Protein AF-0000000072568927 (afdb_homodimer)

Solvent-accessible surface area (backbone atoms only — not comparable to full-atom values): 17002 Å² total; per-residue (Å²): 131,88,44,54,40,55,52,76,54,92,56,34,33,41,37,36,31,10,27,44,45,42,48,37,94,69,16,36,47,30,32,31,42,87,85,50,92,43,32,30,57,42,44,41,62,18,34,70,88,47,52,52,70,58,29,25,44,51,33,37,25,62,53,31,53,42,88,63,50,79,65,43,68,38,34,40,35,43,39,35,33,69,36,55,81,99,37,54,80,23,46,31,32,33,44,32,42,32,25,36,36,47,62,80,83,58,84,81,66,54,56,79,29,60,55,97,85,37,55,52,42,83,39,76,40,47,56,93,52,43,81,80,49,61,49,41,67,62,65,50,66,72,39,67,84,63,76,62,88,60,47,44,82,44,77,46,81,92,133,86,45,54,41,55,51,73,54,91,56,35,33,40,37,37,31,10,26,44,44,42,48,35,94,68,15,37,49,31,32,32,42,85,86,50,91,42,32,30,57,41,44,43,61,19,33,69,88,48,52,53,69,58,30,24,43,50,33,38,23,63,53,31,53,41,88,65,51,79,65,44,69,39,34,41,36,43,39,35,32,68,35,54,81,97,37,54,80,22,45,31,34,32,45,32,43,33,26,36,38,46,64,80,84,57,82,81,66,53,56,81,29,60,54,97,83,38,54,54,42,80,42,78,40,46,57,93,52,42,81,80,51,60,50,40,67,64,66,50,67,71,40,66,85,62,74,64,90,59,46,44,83,44,76,48,81,90

Sequence (316 aa):
MKYDCGFTKENNWFRYRAAAIIIENDSVLFVRNTRDKYFYSVGGGVHMGETAEDAVKREVFEETGVVYEVDRLAFIHENFFDGDGSLDGMKCHEIALYYIMKPRGTQELNSNSYTQGVREEMHWIPIKDIDKYTAYPSFLKKEIGNLQPGIKHVITHEMKYDCGFTKENNWFRYRAAAIIIENDSVLFVRNTRDKYFYSVGGGVHMGETAEDAVKREVFEETGVVYEVDRLAFIHENFFDGDGSLDGMKCHEIALYYIMKPRGTQELNSNSYTQGVREEMHWIPIKDIDKYTAYPSFLKKEIGNLQPGIKHVITHE

Secondary structure (DSSP, 8-state):
-PPBSEEEETTEEEEEEEEEE-EETTEEEEEEETT-SSEEEEEEEPBTT--HHHHHHHHHHHHHS----EEEEEEEEEEEEE--GGGTT-EEEEEEEEEEEPP-S--------EETTEEEEEEEEEGGGGGGS-EESTHHHHHGGG--SS-EEEEEE-/-PPBSEEEETTEEEEEEEEEE-EETTEEEEEEETT-SSEEEEEEEPBTT--HHHHHHHHHHHHHS----EEEEEEEEEEEEE--GGGTT-EEEEEEEEEEEPP-S--------EETTEEEEEEEEEGGGGGGS-EESTHHHHHGGG--SS-EEEEEE-

Foldseek 3Di:
DWDFPWDDDDQATEFEKEFEFEDAPQWTKWKDWPVDQATETQIGGATVPGDSLRRHQVSCCQAFVDGWAFPAWAEWEWEWEADDDVSHRHTYTYTYIYTYTDYPNDPDTPGPHDDPNIGMDMDIGRLVCPVVGHYPPPCCNVDVVPGDPDYYYYYDYD/DWDFPWDDDDQATEFEKEFEFEDAPQWTKWKDWPVDQATETQIGGATVPGDSLRRHQVSCCQAFVDGWAFDAWAEWEWEWEADDDVSHRHTYTYTYIYTYTDYPNDPDTPGPHDDPNIGMDMDIGRLVCPVVGHYPPPCCNVDVVPGDPDYYYYYDYD

pLDDT: mean 92.88, std 10.11, range [52.41, 98.94]

Nearest PDB structures (foldseek):
  2pqv-assembly1_A  TM=8.874E-01  e=2.467E-14  Streptococcus pneumoniae TIGR4
  3fk9-assembly1_B  TM=7.524E-01  e=5.338E-08  Halalkalibacterium halodurans
  8i1i-assembly2_B  TM=7.117E-01  e=1.418E-07  Homo sapiens
  4hfq-assembly1_B  TM=6.891E-01  e=2.455E-07  Streptococcus pneumoniae TIGR4
  8i1a-assembly1_A  TM=5.700E-01  e=5.674E-08  Homo sapiens

Organism: NCBI:txid632245

Structure (mmCIF, N/CA/C/O backbone):
data_AF-0000000072568927-model_v1
#
loop_
_entity.id
_entity.type
_entity.pdbx_description
1 polymer 'Hydrolase, nudix family'
#
loop_
_atom_site.group_PDB
_atom_site.id
_atom_site.type_symbol
_atom_site.label_atom_id
_atom_site.label_alt_id
_atom_site.label_comp_id
_atom_site.label_asym_id
_atom_site.label_entity_id
_atom_site.label_seq_id
_atom_site.pdbx_PDB_ins_code
_atom_site.Cartn_x
_atom_site.Cartn_y
_atom_site.Cartn_z
_atom_site.occupancy
_atom_site.B_iso_or_equiv
_atom_site.auth_seq_id
_atom_site.auth_comp_id
_atom_site.auth_asym_id
_atom_site.auth_atom_id
_atom_site.pdbx_PDB_model_num
ATOM 1 N N . MET A 1 1 ? 17.625 -1.47 -15.852 1 53.03 1 MET A N 1
ATOM 2 C CA . MET A 1 1 ? 17.188 -2.58 -15.008 1 53.03 1 MET A CA 1
ATOM 3 C C . MET A 1 1 ? 16.047 -2.145 -14.086 1 53.03 1 MET A C 1
ATOM 5 O O . MET A 1 1 ? 16.156 -1.121 -13.414 1 53.03 1 MET A O 1
ATOM 9 N N . LYS A 1 2 ? 14.836 -2.721 -14.164 1 74.25 2 LYS A N 1
ATOM 10 C CA . LYS A 1 2 ? 13.688 -2.242 -13.398 1 74.25 2 LYS A CA 1
ATOM 11 C C . LYS A 1 2 ? 13.789 -2.658 -11.938 1 74.25 2 LYS A C 1
ATOM 13 O O . LYS A 1 2 ? 14.172 -3.791 -11.633 1 74.25 2 LYS A O 1
ATOM 18 N N . TYR A 1 3 ? 13.805 -1.79 -11.086 1 89.5 3 TYR A N 1
ATOM 19 C CA . TYR A 1 3 ? 14.008 -1.972 -9.648 1 89.5 3 TYR A CA 1
ATOM 20 C C . TYR A 1 3 ? 12.68 -2.219 -8.945 1 89.5 3 TYR A C 1
ATOM 22 O O . TYR A 1 3 ? 11.672 -1.581 -9.258 1 89.5 3 TYR A O 1
ATOM 30 N N . ASP A 1 4 ? 12.719 -3.287 -8.203 1 95.38 4 ASP A N 1
ATOM 31 C CA . ASP A 1 4 ? 11.586 -3.508 -7.32 1 95.38 4 ASP A CA 1
ATOM 32 C C . ASP A 1 4 ? 11.469 -2.396 -6.281 1 95.38 4 ASP A C 1
ATOM 34 O O . ASP A 1 4 ? 12.484 -1.844 -5.844 1 95.38 4 ASP A O 1
ATOM 38 N N . CYS A 1 5 ? 10.266 -2.064 -5.957 1 97.94 5 CYS A N 1
ATOM 39 C CA . CYS A 1 5 ? 10.039 -1.201 -4.805 1 97.94 5 CYS A CA 1
ATOM 40 C C . CYS A 1 5 ? 10.242 -1.966 -3.502 1 97.94 5 CYS A C 1
ATOM 42 O O . CYS A 1 5 ? 9.289 -2.506 -2.938 1 97.94 5 CYS A O 1
ATOM 44 N N . GLY A 1 6 ? 11.391 -1.999 -3.057 1 96.69 6 GLY A N 1
ATOM 45 C CA . GLY A 1 6 ? 11.828 -2.713 -1.87 1 96.69 6 GLY A CA 1
ATOM 46 C C . GLY A 1 6 ? 13.281 -2.436 -1.514 1 96.69 6 GLY A C 1
ATOM 47 O O . GLY A 1 6 ? 14.016 -1.842 -2.305 1 96.69 6 GLY A O 1
ATOM 48 N N . PHE A 1 7 ? 13.609 -2.787 -0.314 1 95.69 7 PHE A N 1
ATOM 49 C CA . PHE A 1 7 ? 14.984 -2.562 0.115 1 95.69 7 PHE A CA 1
ATOM 50 C C . PHE A 1 7 ? 15.344 -3.471 1.286 1 95.69 7 PHE A C 1
ATOM 52 O O . PHE A 1 7 ? 14.461 -4.07 1.903 1 95.69 7 PHE A O 1
ATOM 59 N N . THR A 1 8 ? 16.547 -3.58 1.475 1 94.69 8 THR A N 1
ATOM 60 C CA . THR A 1 8 ? 17.125 -4.223 2.654 1 94.69 8 THR A CA 1
ATOM 61 C C . THR A 1 8 ? 18 -3.252 3.426 1 94.69 8 THR A C 1
ATOM 63 O O . THR A 1 8 ? 18.797 -2.525 2.828 1 94.69 8 THR A O 1
ATOM 66 N N . LYS A 1 9 ? 17.781 -3.107 4.664 1 93.06 9 LYS A N 1
ATOM 67 C CA . LYS A 1 9 ? 18.594 -2.275 5.539 1 93.06 9 LYS A CA 1
ATOM 68 C C . LYS A 1 9 ? 18.875 -2.98 6.867 1 93.06 9 LYS A C 1
ATOM 70 O O . LYS A 1 9 ? 17.953 -3.227 7.648 1 93.06 9 LYS A O 1
ATOM 75 N N . GLU A 1 10 ? 20.109 -3.197 7.062 1 93.25 10 GLU A N 1
ATOM 76 C CA . GLU A 1 10 ? 20.484 -3.98 8.242 1 93.25 10 GLU A CA 1
ATOM 77 C C . GLU A 1 10 ? 19.703 -5.297 8.289 1 93.25 10 GLU A C 1
ATOM 79 O O . GLU A 1 10 ? 19.781 -6.098 7.355 1 93.25 10 GLU A O 1
ATOM 84 N N . ASN A 1 11 ? 18.953 -5.5 9.352 1 95.31 11 ASN A N 1
ATOM 85 C CA . ASN A 1 11 ? 18.203 -6.746 9.461 1 95.31 11 ASN A CA 1
ATOM 86 C C . ASN A 1 11 ? 16.734 -6.547 9.117 1 95.31 11 ASN A C 1
ATOM 88 O O . ASN A 1 11 ? 15.883 -7.312 9.562 1 95.31 11 ASN A O 1
ATOM 92 N N . ASN A 1 12 ? 16.5 -5.516 8.336 1 96.5 12 ASN A N 1
ATOM 93 C CA . ASN A 1 12 ? 15.125 -5.234 7.918 1 96.5 12 ASN A CA 1
ATOM 94 C C . ASN A 1 12 ? 14.969 -5.359 6.406 1 96.5 12 ASN A C 1
ATOM 96 O O . ASN A 1 12 ? 15.852 -4.949 5.648 1 96.5 12 ASN A O 1
ATOM 100 N N . TRP A 1 13 ? 13.883 -5.973 6.051 1 97.44 13 TRP A N 1
ATOM 101 C CA . TRP A 1 13 ? 13.547 -6.164 4.645 1 97.44 13 TRP A CA 1
ATOM 102 C C . TRP A 1 13 ? 12.148 -5.637 4.344 1 97.44 13 TRP A C 1
ATOM 104 O O . TRP A 1 13 ? 11.188 -5.984 5.031 1 97.44 13 TRP A O 1
ATOM 114 N N . PHE A 1 14 ? 12.023 -4.77 3.35 1 98.12 14 PHE A N 1
ATOM 115 C CA . PHE A 1 14 ? 10.742 -4.203 2.945 1 98.12 14 PHE A CA 1
ATOM 116 C C . PHE A 1 14 ? 10.461 -4.48 1.473 1 98.12 14 PHE A C 1
ATOM 118 O O . PHE A 1 14 ? 11.375 -4.406 0.641 1 98.12 14 PHE A O 1
ATOM 125 N N . ARG A 1 15 ? 9.133 -4.734 1.159 1 98.31 15 ARG A N 1
ATOM 126 C CA . ARG A 1 15 ? 8.758 -4.895 -0.242 1 98.31 15 ARG A CA 1
ATOM 127 C C . ARG A 1 15 ? 7.332 -4.414 -0.483 1 98.31 15 ARG A C 1
ATOM 129 O O . ARG A 1 15 ? 6.434 -4.688 0.318 1 98.31 15 ARG A O 1
ATOM 136 N N . TYR A 1 16 ? 7.141 -3.617 -1.499 1 98.88 16 TYR A N 1
ATOM 137 C CA . TYR A 1 16 ? 5.836 -3.379 -2.105 1 98.88 16 TYR A CA 1
ATOM 138 C C . TYR A 1 16 ? 5.531 -4.426 -3.17 1 98.88 16 TYR A C 1
ATOM 140 O O . TYR A 1 16 ? 6.266 -4.555 -4.152 1 98.88 16 TYR A O 1
ATOM 148 N N . ARG A 1 17 ? 4.445 -5.195 -2.941 1 98.69 17 ARG A N 1
ATOM 149 C CA . ARG A 1 17 ? 4.168 -6.391 -3.734 1 98.69 17 ARG A CA 1
ATOM 150 C C . ARG A 1 17 ? 2.795 -6.305 -4.391 1 98.69 17 ARG A C 1
ATOM 152 O O . ARG A 1 17 ? 1.856 -5.754 -3.812 1 98.69 17 ARG A O 1
ATOM 159 N N . ALA A 1 18 ? 2.668 -6.746 -5.609 1 98.88 18 ALA A N 1
ATOM 160 C CA . ALA A 1 18 ? 1.397 -7.027 -6.27 1 98.88 18 ALA A CA 1
ATOM 161 C C . ALA A 1 18 ? 1.166 -8.531 -6.406 1 98.88 18 ALA A C 1
ATOM 163 O O . ALA A 1 18 ? 2.064 -9.266 -6.816 1 98.88 18 ALA A O 1
ATOM 164 N N . ALA A 1 19 ? 0.006 -8.961 -6.066 1 98.69 19 ALA A N 1
ATOM 165 C CA . ALA A 1 19 ? -0.273 -10.398 -6.062 1 98.69 19 ALA A CA 1
ATOM 166 C C . ALA A 1 19 ? -1.61 -10.695 -6.73 1 98.69 19 ALA A C 1
ATOM 168 O O . ALA A 1 19 ? -2.504 -9.844 -6.754 1 98.69 19 ALA A O 1
ATOM 169 N N . ALA A 1 20 ? -1.742 -11.859 -7.262 1 98.69 20 ALA A N 1
ATOM 170 C CA . ALA A 1 20 ? -2.936 -12.281 -7.992 1 98.69 20 ALA A CA 1
ATOM 171 C C . ALA A 1 20 ? -3.662 -13.406 -7.254 1 98.69 20 ALA A C 1
ATOM 173 O O . ALA A 1 20 ? -3.027 -14.305 -6.699 1 98.69 20 ALA A O 1
ATOM 174 N N . ILE A 1 21 ? -4.895 -13.297 -7.207 1 98.5 21 ILE A N 1
ATOM 175 C CA . ILE A 1 21 ? -5.785 -14.406 -6.867 1 98.5 21 ILE A CA 1
ATOM 176 C C . ILE A 1 21 ? -6.465 -14.93 -8.125 1 98.5 21 ILE A C 1
ATOM 178 O O . ILE A 1 21 ? -7.348 -14.266 -8.68 1 98.5 21 ILE A O 1
ATOM 182 N N . ILE A 1 22 ? -6.043 -16 -8.617 1 98.38 22 ILE A N 1
ATOM 183 C CA . ILE A 1 22 ? -6.539 -16.609 -9.844 1 98.38 22 ILE A CA 1
ATOM 184 C C . ILE A 1 22 ? -7.383 -17.844 -9.508 1 98.38 22 ILE A C 1
ATOM 186 O O . ILE A 1 22 ? -6.871 -18.828 -8.969 1 98.38 22 ILE A O 1
ATOM 190 N N . ILE A 1 23 ? -8.625 -17.781 -9.828 1 98.12 23 ILE A N 1
ATOM 191 C CA . ILE A 1 23 ? -9.555 -18.859 -9.523 1 98.12 23 ILE A CA 1
ATOM 192 C C . ILE A 1 23 ? -10.133 -19.422 -10.82 1 98.12 23 ILE A C 1
ATOM 194 O O . ILE A 1 23 ? -10.656 -18.672 -11.648 1 98.12 23 ILE A O 1
ATOM 198 N N . GLU A 1 24 ? -9.93 -20.641 -11.047 1 98.06 24 GLU A N 1
ATOM 199 C CA . GLU A 1 24 ? -10.508 -21.406 -12.156 1 98.06 24 GLU A CA 1
ATOM 200 C C . GLU A 1 24 ? -11.141 -22.703 -11.672 1 98.06 24 GLU A C 1
ATOM 202 O O . GLU A 1 24 ? -10.5 -23.484 -10.977 1 98.06 24 GLU A O 1
ATOM 207 N N . ASN A 1 25 ? -12.406 -22.906 -12.078 1 96.5 25 ASN A N 1
ATOM 208 C CA . ASN A 1 25 ? -13.078 -24.156 -11.742 1 96.5 25 ASN A CA 1
ATOM 209 C C . ASN A 1 25 ? -13 -24.469 -10.25 1 96.5 25 ASN A C 1
ATOM 211 O O . ASN A 1 25 ? -12.594 -25.547 -9.852 1 96.5 25 ASN A O 1
ATOM 215 N N . ASP A 1 26 ? -13.219 -23.469 -9.367 1 96.56 26 ASP A N 1
ATOM 216 C CA . ASP A 1 26 ? -13.32 -23.531 -7.914 1 96.56 26 ASP A CA 1
ATOM 217 C C . ASP A 1 26 ? -11.984 -23.906 -7.289 1 96.56 26 ASP A C 1
ATOM 219 O O . ASP A 1 26 ? -11.938 -24.484 -6.199 1 96.56 26 ASP A O 1
ATOM 223 N N . SER A 1 27 ? -10.953 -23.656 -8.016 1 97.88 27 SER A N 1
ATOM 224 C CA . SER A 1 27 ? -9.602 -23.828 -7.504 1 97.88 27 SER A CA 1
ATOM 225 C C . SER A 1 27 ? -8.797 -22.547 -7.609 1 97.88 27 SER A C 1
ATOM 227 O O . SER A 1 27 ? -8.984 -21.766 -8.547 1 97.88 27 SER A O 1
ATOM 229 N N . VAL A 1 28 ? -7.977 -22.375 -6.656 1 98.06 28 VAL A N 1
ATOM 230 C CA . VAL A 1 28 ? -7.129 -21.188 -6.629 1 98.06 28 VAL A CA 1
ATOM 231 C C . VAL A 1 28 ? -5.688 -21.562 -6.941 1 98.06 28 VAL A C 1
ATOM 233 O O . VAL A 1 28 ? -5.199 -22.609 -6.484 1 98.06 28 VAL A O 1
ATOM 236 N N . LEU A 1 29 ? -5 -20.734 -7.719 1 97.31 29 LEU A N 1
ATOM 237 C CA . LEU A 1 29 ? -3.639 -21.016 -8.164 1 97.31 29 LEU A CA 1
ATOM 238 C C . LEU A 1 29 ? -2.621 -20.531 -7.129 1 97.31 29 LEU A C 1
ATOM 240 O O . LEU A 1 29 ? -2.689 -19.391 -6.664 1 97.31 29 LEU A O 1
ATOM 244 N N . PHE A 1 30 ? -1.729 -21.375 -6.719 1 96.19 30 PHE A N 1
ATOM 245 C CA . PHE A 1 30 ? -0.59 -21.062 -5.859 1 96.19 30 PHE A CA 1
ATOM 246 C C . PHE A 1 30 ? 0.711 -21.531 -6.5 1 96.19 30 PHE A C 1
ATOM 248 O O . PHE A 1 30 ? 0.695 -22.297 -7.477 1 96.19 30 PHE A O 1
ATOM 255 N N . VAL A 1 31 ? 1.742 -21 -5.945 1 93.5 31 VAL A N 1
ATOM 256 C CA . VAL A 1 31 ? 3.088 -21.359 -6.379 1 93.5 31 VAL A CA 1
ATOM 257 C C . VAL A 1 31 ? 3.82 -22.078 -5.242 1 93.5 31 VAL A C 1
ATOM 259 O O . VAL A 1 31 ? 3.611 -21.766 -4.066 1 93.5 31 VAL A O 1
ATOM 262 N N . ARG A 1 32 ? 4.562 -23.031 -5.566 1 88.56 32 ARG A N 1
ATOM 263 C CA . ARG A 1 32 ? 5.457 -23.656 -4.605 1 88.56 32 ARG A CA 1
ATOM 264 C C . ARG A 1 32 ? 6.871 -23.781 -5.164 1 88.56 32 ARG A C 1
ATOM 266 O O . ARG A 1 32 ? 7.055 -24.141 -6.328 1 88.56 32 ARG A O 1
ATOM 273 N N . ASN A 1 33 ? 7.734 -23.312 -4.352 1 77.5 33 ASN A N 1
ATOM 274 C CA . ASN A 1 33 ? 9.133 -23.516 -4.73 1 77.5 33 ASN A CA 1
ATOM 275 C C . ASN A 1 33 ? 9.648 -24.875 -4.246 1 77.5 33 ASN A C 1
ATOM 277 O O . ASN A 1 33 ? 9.273 -25.344 -3.168 1 77.5 33 ASN A O 1
ATOM 281 N N . THR A 1 34 ? 10.414 -25.578 -5.082 1 70.12 34 THR A N 1
ATOM 282 C CA . THR A 1 34 ? 10.906 -26.922 -4.797 1 70.12 34 THR A CA 1
ATOM 283 C C . THR A 1 34 ? 11.688 -26.938 -3.482 1 70.12 34 THR A C 1
ATOM 285 O O . THR A 1 34 ? 11.898 -28.016 -2.9 1 70.12 34 THR A O 1
ATOM 288 N N . ARG A 1 35 ? 12.078 -25.812 -3.021 1 72.12 35 ARG A N 1
ATOM 289 C CA . ARG A 1 35 ? 12.844 -25.75 -1.777 1 72.12 35 ARG A CA 1
ATOM 290 C C . ARG A 1 35 ? 11.93 -25.469 -0.589 1 72.12 35 ARG A C 1
ATOM 292 O O . ARG A 1 35 ? 12.227 -25.875 0.537 1 72.12 35 ARG A O 1
ATOM 299 N N . ASP A 1 36 ? 10.789 -24.812 -0.917 1 68.38 36 ASP A N 1
ATOM 300 C CA . ASP A 1 36 ? 9.914 -24.359 0.158 1 68.38 36 ASP A CA 1
ATOM 301 C C . ASP A 1 36 ? 8.844 -25.422 0.467 1 68.38 36 ASP A C 1
ATOM 303 O O . ASP A 1 36 ? 8.461 -26.188 -0.41 1 68.38 36 ASP A O 1
ATOM 307 N N . LYS A 1 37 ? 8.445 -25.438 1.694 1 79.94 37 LYS A N 1
ATOM 308 C CA . LYS A 1 37 ? 7.449 -26.406 2.139 1 79.94 37 LYS A CA 1
ATOM 309 C C . LYS A 1 37 ? 6.055 -25.797 2.168 1 79.94 37 LYS A C 1
ATOM 311 O O . LYS A 1 37 ? 5.133 -26.344 2.762 1 79.94 37 LYS A O 1
ATOM 316 N N . TYR A 1 38 ? 5.941 -24.578 1.633 1 90.19 38 TYR A N 1
ATOM 317 C CA . TYR A 1 38 ? 4.641 -23.922 1.677 1 90.19 38 TYR A CA 1
ATOM 318 C C . TYR A 1 38 ? 4.293 -23.312 0.324 1 90.19 38 TYR A C 1
ATOM 320 O O . TYR A 1 38 ? 5.168 -23.141 -0.527 1 90.19 38 TYR A O 1
ATOM 328 N N . PHE A 1 39 ? 3.045 -23.094 0.175 1 93.25 39 PHE A N 1
ATOM 329 C CA . PHE A 1 39 ? 2.533 -22.438 -1.022 1 93.25 39 PHE A CA 1
ATOM 330 C C . PHE A 1 39 ? 2.449 -20.938 -0.82 1 93.25 39 PHE A C 1
ATOM 332 O O . PHE A 1 39 ? 2.256 -20.469 0.302 1 93.25 39 PHE A O 1
ATOM 339 N N . TYR A 1 40 ? 2.635 -20.266 -1.882 1 93.5 40 TYR A N 1
ATOM 340 C CA . TYR A 1 40 ? 2.467 -18.812 -1.813 1 93.5 40 TYR A CA 1
ATOM 341 C C . TYR A 1 40 ? 1.758 -18.297 -3.057 1 93.5 40 TYR A C 1
ATOM 343 O O . TYR A 1 40 ? 1.643 -19 -4.059 1 93.5 40 TYR A O 1
ATOM 351 N N . SER A 1 41 ? 1.224 -17.125 -2.965 1 95.5 41 SER A N 1
ATOM 352 C CA . SER A 1 41 ? 0.407 -16.562 -4.035 1 95.5 41 SER A CA 1
ATOM 353 C C . SER A 1 41 ? 1.266 -16.141 -5.223 1 95.5 41 SER A C 1
ATOM 355 O O . SER A 1 41 ? 2.438 -15.797 -5.055 1 95.5 41 SER A O 1
ATOM 357 N N . VAL A 1 42 ? 0.701 -16.219 -6.418 1 96.38 42 VAL A N 1
ATOM 358 C CA . VAL A 1 42 ? 1.313 -15.648 -7.609 1 96.38 42 VAL A CA 1
ATOM 359 C C . VAL A 1 42 ? 1.482 -14.141 -7.434 1 96.38 42 VAL A C 1
ATOM 361 O O . VAL A 1 42 ? 0.567 -13.461 -6.965 1 96.38 42 VAL A O 1
ATOM 364 N N . GLY A 1 43 ? 2.549 -13.617 -7.793 1 97.19 43 GLY A N 1
ATOM 365 C CA . GLY A 1 43 ? 2.82 -12.195 -7.645 1 97.19 43 GLY A CA 1
ATOM 366 C C . GLY A 1 43 ? 4.297 -11.883 -7.492 1 97.19 43 GLY A C 1
ATOM 367 O O . GLY A 1 43 ? 5.145 -12.758 -7.66 1 97.19 43 GLY A O 1
ATOM 368 N N . GLY A 1 44 ? 4.598 -10.641 -7.23 1 97.12 44 GLY A N 1
ATOM 369 C CA . GLY A 1 44 ? 5.977 -10.203 -7.098 1 97.12 44 GLY A CA 1
ATOM 370 C C . GLY A 1 44 ? 6.102 -8.719 -6.793 1 97.12 44 GLY A C 1
ATOM 371 O O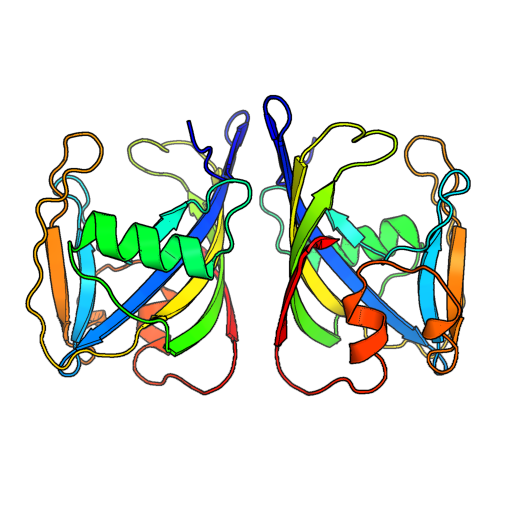 . GLY A 1 44 ? 5.105 -8.055 -6.52 1 97.12 44 GLY A O 1
ATOM 372 N N . GLY A 1 45 ? 7.316 -8.312 -6.773 1 97.94 45 GLY A N 1
ATOM 373 C CA . GLY A 1 45 ? 7.574 -6.914 -6.465 1 97.94 45 GLY A CA 1
ATOM 374 C C . GLY A 1 45 ? 7.066 -5.969 -7.539 1 97.94 45 GLY A C 1
ATOM 375 O O . GLY A 1 45 ? 7.168 -6.262 -8.734 1 97.94 45 GLY A O 1
ATOM 376 N N . VAL A 1 46 ? 6.512 -4.836 -7.086 1 98.75 46 VAL A N 1
ATOM 377 C CA . VAL A 1 46 ? 6.176 -3.748 -8 1 98.75 46 VAL A CA 1
ATOM 378 C C . VAL A 1 46 ? 7.445 -3.002 -8.406 1 98.75 46 VAL A C 1
ATOM 380 O O . VAL A 1 46 ? 8.281 -2.684 -7.559 1 98.75 46 VAL A O 1
ATOM 383 N N . HIS A 1 47 ? 7.605 -2.779 -9.719 1 98.31 47 HIS A N 1
ATOM 384 C CA . HIS A 1 47 ? 8.766 -2.031 -10.188 1 98.31 47 HIS A CA 1
ATOM 385 C C . HIS A 1 47 ? 8.555 -0.529 -10.016 1 98.31 47 HIS A C 1
ATOM 387 O O . HIS A 1 47 ? 7.43 -0.041 -10.094 1 98.31 47 HIS A O 1
ATOM 393 N N . MET A 1 48 ? 9.664 0.133 -9.797 1 97.88 48 MET A N 1
ATOM 394 C CA . MET A 1 48 ? 9.617 1.593 -9.766 1 97.88 48 MET A CA 1
ATOM 395 C C . MET A 1 48 ? 8.938 2.145 -11.016 1 97.88 48 MET A C 1
ATOM 397 O O . MET A 1 48 ? 9.281 1.761 -12.133 1 97.88 48 MET A O 1
ATOM 401 N N . GLY A 1 49 ? 7.887 3.031 -10.742 1 97.19 49 GLY A N 1
ATOM 402 C CA . GLY A 1 49 ? 7.211 3.674 -11.859 1 97.19 49 GLY A CA 1
ATOM 403 C C . GLY A 1 49 ? 6.094 2.83 -12.445 1 97.19 49 GLY A C 1
ATOM 404 O O . GLY A 1 49 ? 5.391 3.27 -13.359 1 97.19 49 GLY A O 1
ATOM 405 N N . GLU A 1 50 ? 5.898 1.673 -11.891 1 97.62 50 GLU A N 1
ATOM 406 C CA . GLU A 1 50 ? 4.879 0.729 -12.336 1 97.62 50 GLU A CA 1
ATOM 407 C C . GLU A 1 50 ? 3.668 0.749 -11.406 1 97.62 50 GLU A C 1
ATOM 409 O O . GLU A 1 50 ? 3.818 0.788 -10.188 1 97.62 50 GLU A O 1
ATOM 414 N N . THR A 1 51 ? 2.465 0.764 -12.016 1 98.75 51 THR A N 1
ATOM 415 C CA . THR A 1 51 ? 1.303 0.587 -11.156 1 98.75 51 THR A CA 1
ATOM 416 C C . THR A 1 51 ? 1.238 -0.84 -10.617 1 98.75 51 THR A C 1
ATOM 418 O O . THR A 1 51 ? 1.777 -1.764 -11.234 1 98.75 51 THR A O 1
ATOM 421 N N . ALA A 1 52 ? 0.582 -1.052 -9.531 1 98.88 52 ALA A N 1
ATOM 422 C CA . ALA A 1 52 ? 0.405 -2.391 -8.977 1 98.88 52 ALA A CA 1
ATOM 423 C C . ALA A 1 52 ? -0.37 -3.285 -9.945 1 98.88 52 ALA A C 1
ATOM 425 O O . ALA A 1 52 ? -0.094 -4.484 -10.047 1 98.88 52 ALA A O 1
ATOM 426 N N . GLU A 1 53 ? -1.364 -2.711 -10.586 1 98.88 53 GLU A N 1
ATOM 427 C CA . GLU A 1 53 ? -2.145 -3.48 -11.555 1 98.88 53 GLU A CA 1
ATOM 428 C C . GLU A 1 53 ? -1.269 -3.975 -12.703 1 98.88 53 GLU A C 1
ATOM 430 O O . GLU A 1 53 ? -1.356 -5.137 -13.102 1 98.88 53 GLU A O 1
ATOM 435 N N . ASP A 1 54 ? -0.403 -3.078 -13.219 1 98.69 54 ASP A N 1
ATOM 436 C CA . ASP A 1 54 ? 0.522 -3.498 -14.266 1 98.69 54 ASP A CA 1
ATOM 437 C C . ASP A 1 54 ? 1.494 -4.555 -13.742 1 98.69 54 ASP A C 1
ATOM 439 O O . ASP A 1 54 ? 1.818 -5.508 -14.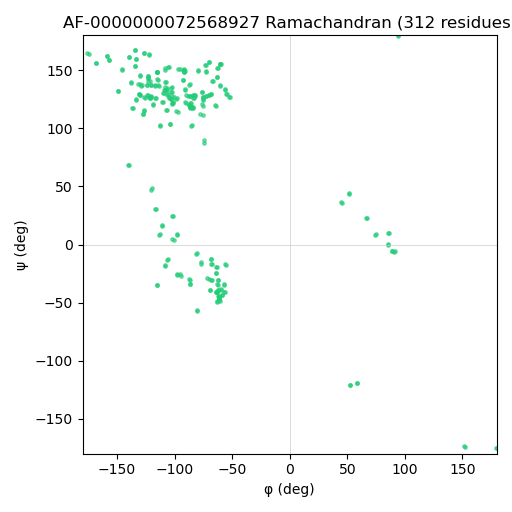453 1 98.69 54 ASP A O 1
ATOM 443 N N . ALA A 1 55 ? 1.96 -4.367 -12.57 1 98.75 55 ALA A N 1
ATOM 444 C CA . ALA A 1 55 ? 2.896 -5.309 -11.961 1 98.75 55 ALA A CA 1
ATOM 445 C C . ALA A 1 55 ? 2.285 -6.703 -11.867 1 98.75 55 ALA A C 1
ATOM 447 O O . ALA A 1 55 ? 2.936 -7.695 -12.203 1 98.75 55 ALA A O 1
ATOM 448 N N . VAL A 1 56 ? 1.014 -6.777 -11.445 1 98.81 56 VAL A N 1
ATOM 449 C CA . VAL A 1 56 ? 0.415 -8.094 -11.242 1 98.81 56 VAL A CA 1
ATOM 450 C C . VAL A 1 56 ? 0.225 -8.781 -12.586 1 98.81 56 VAL A C 1
ATOM 452 O O . VAL A 1 56 ? 0.423 -10 -12.703 1 98.81 56 VAL A O 1
ATOM 455 N N . LYS A 1 57 ? -0.164 -8.023 -13.555 1 98.69 57 LYS A N 1
ATOM 456 C CA . LYS A 1 57 ? -0.294 -8.609 -14.891 1 98.69 57 LYS A CA 1
ATOM 457 C C . LYS A 1 57 ? 1.046 -9.133 -15.391 1 98.69 57 LYS A C 1
ATOM 459 O O . LYS A 1 57 ? 1.12 -10.242 -15.938 1 98.69 57 LYS A O 1
ATOM 464 N N . ARG A 1 58 ? 2.105 -8.336 -15.219 1 97.94 58 ARG A N 1
ATOM 465 C CA . ARG A 1 58 ? 3.443 -8.758 -15.633 1 97.94 58 ARG A CA 1
ATOM 466 C C . ARG A 1 58 ? 3.879 -10.008 -14.883 1 97.94 58 ARG A C 1
ATOM 468 O O . ARG A 1 58 ? 4.32 -10.984 -15.492 1 97.94 58 ARG A O 1
ATOM 475 N N . GLU A 1 59 ? 3.711 -10 -13.562 1 97.06 59 GLU A N 1
ATOM 476 C CA . GLU A 1 59 ? 4.137 -11.109 -12.719 1 97.06 59 GLU A CA 1
ATOM 477 C C . GLU A 1 59 ? 3.371 -12.383 -13.055 1 97.06 59 GLU A C 1
ATOM 479 O O . GLU A 1 59 ? 3.945 -13.477 -13.078 1 97.06 59 GLU A O 1
ATOM 484 N N . VAL A 1 60 ? 2.074 -12.266 -13.297 1 97.5 60 VAL A N 1
ATOM 485 C CA . VAL A 1 60 ? 1.261 -13.422 -13.664 1 97.5 60 VAL A CA 1
ATOM 486 C C . VAL A 1 60 ? 1.774 -14.023 -14.969 1 97.5 60 VAL A C 1
ATOM 488 O O . VAL A 1 60 ? 1.971 -15.234 -15.07 1 97.5 60 VAL A O 1
ATOM 491 N N . PHE A 1 61 ? 2.014 -13.141 -15.898 1 97.12 61 PHE A N 1
ATOM 492 C CA . PHE A 1 61 ? 2.512 -13.625 -17.188 1 97.12 61 PHE A CA 1
ATOM 493 C C . PHE A 1 61 ? 3.875 -14.289 -17.016 1 97.12 61 PHE A C 1
ATOM 495 O O . PHE A 1 61 ? 4.113 -15.367 -17.562 1 97.12 61 PHE A O 1
ATOM 502 N N . GLU A 1 62 ? 4.762 -13.672 -16.359 1 94.88 62 GLU A N 1
ATOM 503 C CA . GLU A 1 62 ? 6.105 -14.195 -16.156 1 94.88 62 GLU A CA 1
ATOM 504 C C . GLU A 1 62 ? 6.062 -15.57 -15.5 1 94.88 62 GLU A C 1
ATOM 506 O O . GLU A 1 62 ? 6.805 -16.484 -15.883 1 94.88 62 GLU A O 1
ATOM 511 N N . GLU A 1 63 ? 5.176 -15.742 -14.523 1 93.94 63 GLU A N 1
ATOM 512 C CA . GLU A 1 63 ? 5.172 -16.969 -13.719 1 93.94 63 GLU A CA 1
ATOM 513 C C . GLU A 1 63 ? 4.332 -18.047 -14.383 1 93.94 63 GLU A C 1
ATOM 515 O O . GLU A 1 63 ? 4.652 -19.234 -14.281 1 93.94 63 GLU A O 1
ATOM 520 N N . THR A 1 64 ? 3.219 -17.688 -15.086 1 95.06 64 THR A N 1
ATOM 521 C CA . THR A 1 64 ? 2.268 -18.688 -15.562 1 95.06 64 THR A CA 1
ATOM 522 C C . THR A 1 64 ? 2.355 -18.844 -17.078 1 95.06 64 THR A C 1
ATOM 524 O O . THR A 1 64 ? 1.843 -19.828 -17.625 1 95.06 64 THR A O 1
ATOM 527 N N . GLY A 1 65 ? 2.939 -17.875 -17.719 1 95.44 65 GLY A N 1
ATOM 528 C CA . GLY A 1 65 ? 2.979 -17.844 -19.172 1 95.44 65 GLY A CA 1
ATOM 529 C C . GLY A 1 65 ? 1.648 -17.469 -19.812 1 95.44 65 GLY A C 1
ATOM 530 O O . GLY A 1 65 ? 1.463 -17.609 -21.016 1 95.44 65 GLY A O 1
ATOM 531 N N . VAL A 1 66 ? 0.711 -17.062 -19 1 96.31 66 VAL A N 1
ATOM 532 C CA . VAL A 1 66 ? -0.638 -16.766 -19.469 1 96.31 66 VAL A CA 1
ATOM 533 C C . VAL A 1 66 ? -0.981 -15.305 -19.156 1 96.31 66 VAL A C 1
ATOM 535 O O . VAL A 1 66 ? -0.685 -14.812 -18.062 1 96.31 66 VAL A O 1
ATOM 538 N N . VAL A 1 67 ? -1.602 -14.688 -20.141 1 96.94 67 VAL A N 1
ATOM 539 C CA . VAL A 1 67 ? -2.074 -13.328 -19.938 1 96.94 67 VAL A CA 1
ATOM 540 C C . VAL A 1 67 ? -3.455 -13.344 -19.281 1 96.94 67 VAL A C 1
ATOM 542 O O . VAL A 1 67 ? -4.406 -13.898 -19.844 1 96.94 67 VAL A O 1
ATOM 545 N N . TYR A 1 68 ? -3.605 -12.836 -18.156 1 98.06 68 TYR A N 1
ATOM 546 C CA . TYR A 1 68 ? -4.871 -12.68 -17.453 1 98.06 68 TYR A CA 1
ATOM 547 C C . TYR A 1 68 ? -5.297 -11.219 -17.406 1 98.06 68 TYR A C 1
ATOM 549 O O . TYR A 1 68 ? -4.453 -10.32 -17.422 1 98.06 68 TYR A O 1
ATOM 557 N N . GLU A 1 69 ? -6.539 -11.016 -17.344 1 98.56 69 GLU A N 1
ATOM 558 C CA . GLU A 1 69 ? -7.086 -9.688 -17.078 1 98.56 69 GLU A CA 1
ATOM 559 C C . GLU A 1 69 ? -7.426 -9.523 -15.602 1 98.56 69 GLU A C 1
ATOM 561 O O . GLU A 1 69 ? -7.777 -10.492 -14.93 1 98.56 69 GLU A O 1
ATOM 566 N N . VAL A 1 70 ? -7.348 -8.289 -15.133 1 98.81 70 VAL A N 1
ATOM 567 C CA . VAL A 1 70 ? -7.691 -7.992 -13.75 1 98.81 70 VAL A CA 1
ATOM 568 C C . VAL A 1 70 ? -9.203 -7.801 -13.617 1 98.81 70 VAL A C 1
ATOM 570 O O . VAL A 1 70 ? -9.812 -7.109 -14.43 1 98.81 70 VAL A O 1
ATOM 573 N N . ASP A 1 71 ? -9.812 -8.492 -12.68 1 98.69 71 ASP A N 1
ATOM 574 C CA . ASP A 1 71 ? -11.203 -8.219 -12.336 1 98.69 71 ASP A CA 1
ATOM 575 C C . ASP A 1 71 ? -11.312 -7.016 -11.398 1 98.69 71 ASP A C 1
ATOM 577 O O . ASP A 1 71 ? -11.969 -6.023 -11.727 1 98.69 71 ASP A O 1
ATOM 581 N N . ARG A 1 72 ? -10.617 -7.109 -10.266 1 98.56 72 ARG A N 1
ATOM 582 C CA . ARG A 1 72 ? -10.68 -6.02 -9.297 1 98.56 72 ARG A CA 1
ATOM 583 C C . ARG A 1 72 ? -9.609 -6.18 -8.219 1 98.56 72 ARG A C 1
ATOM 585 O O . ARG A 1 72 ? -9.109 -7.281 -7.996 1 98.56 72 ARG A O 1
ATOM 592 N N . LEU A 1 73 ? -9.234 -5.066 -7.582 1 98.81 73 LEU A N 1
ATOM 593 C CA . LEU A 1 73 ? -8.469 -5.098 -6.34 1 98.81 73 LEU A CA 1
ATOM 594 C C . LEU A 1 73 ? -9.344 -5.555 -5.176 1 98.81 73 LEU A C 1
ATOM 596 O O . LEU A 1 73 ? -10.422 -5.004 -4.953 1 98.81 73 LEU A O 1
ATOM 600 N N . ALA A 1 74 ? -8.883 -6.566 -4.426 1 98.62 74 ALA A N 1
ATOM 601 C CA . ALA A 1 74 ? -9.75 -7.145 -3.402 1 98.62 74 ALA A CA 1
ATOM 602 C C . ALA A 1 74 ? -9.18 -6.906 -2.004 1 98.62 74 ALA A C 1
ATOM 604 O O . ALA A 1 74 ? -9.938 -6.777 -1.036 1 98.62 74 ALA A O 1
ATOM 605 N N . PHE A 1 75 ? -7.898 -6.93 -1.896 1 98.62 75 PHE A N 1
ATOM 606 C CA . PHE A 1 75 ? -7.305 -6.824 -0.568 1 98.62 75 PHE A CA 1
ATOM 607 C C . PHE A 1 75 ? -6.09 -5.902 -0.589 1 98.62 75 PHE A C 1
ATOM 609 O O . PHE A 1 75 ? -5.316 -5.902 -1.549 1 98.62 75 PHE A O 1
ATOM 616 N N . ILE A 1 76 ? -5.934 -5.117 0.384 1 98.88 76 ILE A N 1
ATOM 617 C CA . ILE A 1 76 ? -4.664 -4.531 0.809 1 98.88 76 ILE A CA 1
ATOM 618 C C . ILE A 1 76 ? -4.137 -5.281 2.029 1 98.88 76 ILE A C 1
ATOM 620 O O . ILE A 1 76 ? -4.852 -5.453 3.02 1 98.88 76 ILE A O 1
ATOM 624 N N . HIS A 1 77 ? -2.91 -5.715 1.949 1 98.75 77 HIS A N 1
ATOM 625 C CA . HIS A 1 77 ? -2.377 -6.594 2.984 1 98.75 77 HIS A CA 1
ATOM 626 C C . HIS A 1 77 ? -1.061 -6.062 3.537 1 98.75 77 HIS A C 1
ATOM 628 O O . HIS A 1 77 ? -0.088 -5.906 2.795 1 98.75 77 HIS A O 1
ATOM 634 N N . GLU A 1 78 ? -1.08 -5.652 4.797 1 98.81 78 GLU A N 1
ATOM 635 C CA . GLU A 1 78 ? 0.173 -5.453 5.52 1 98.81 78 GLU A CA 1
ATOM 636 C C . GLU A 1 78 ? 0.64 -6.742 6.18 1 98.81 78 GLU A C 1
ATOM 638 O O . GLU A 1 78 ? -0.041 -7.277 7.059 1 98.81 78 GLU A O 1
ATOM 643 N N . ASN A 1 79 ? 1.813 -7.16 5.781 1 98.44 79 ASN A N 1
ATOM 644 C CA . ASN A 1 79 ? 2.328 -8.43 6.281 1 98.44 79 ASN A CA 1
ATOM 645 C C . ASN A 1 79 ? 3.662 -8.25 7 1 98.44 79 ASN A C 1
ATOM 647 O O . ASN A 1 79 ? 4.574 -7.613 6.477 1 98.44 79 ASN A O 1
ATOM 651 N N . PHE A 1 80 ? 3.695 -8.734 8.227 1 98.31 80 PHE A N 1
ATOM 652 C CA . PHE A 1 80 ? 4.91 -8.75 9.031 1 98.31 80 PHE A CA 1
ATOM 653 C C . PHE A 1 80 ? 5.336 -10.18 9.344 1 98.31 80 PHE A C 1
ATOM 655 O O . PHE A 1 80 ? 4.535 -10.977 9.836 1 98.31 80 PHE A O 1
ATOM 662 N N . PHE A 1 81 ? 6.547 -10.547 9.039 1 97.12 81 PHE A N 1
ATOM 663 C CA . PHE A 1 81 ? 6.973 -11.922 9.258 1 97.12 81 PHE A CA 1
ATOM 664 C C . PHE A 1 81 ? 8.492 -12.008 9.391 1 97.12 81 PHE A C 1
ATOM 666 O O . PHE A 1 81 ? 9.203 -11.094 8.977 1 97.12 81 PHE A O 1
ATOM 673 N N . ASP A 1 82 ? 8.945 -13.07 10.008 1 96 82 ASP A N 1
ATOM 674 C CA . ASP A 1 82 ? 10.375 -13.359 10.039 1 96 82 ASP A CA 1
ATOM 675 C C . ASP A 1 82 ? 10.82 -14.062 8.75 1 96 82 ASP A C 1
ATOM 677 O O . ASP A 1 82 ? 10.203 -15.039 8.328 1 96 82 ASP A O 1
ATOM 681 N N . GLY A 1 83 ? 11.828 -13.477 8.188 1 93.62 83 GLY A N 1
ATOM 682 C CA . GLY A 1 83 ? 12.305 -14.023 6.926 1 93.62 83 GLY A CA 1
ATOM 683 C C . GLY A 1 83 ? 12.766 -15.469 7.039 1 93.62 83 GLY A C 1
ATOM 684 O O . GLY A 1 83 ? 13.148 -15.922 8.117 1 93.62 83 GLY A O 1
ATOM 685 N N . ASP A 1 84 ? 12.719 -16.172 5.898 1 88.25 84 ASP A N 1
ATOM 686 C CA . ASP A 1 84 ? 13.25 -17.516 5.754 1 88.25 84 ASP A CA 1
ATOM 687 C C . ASP A 1 84 ? 14.062 -17.656 4.469 1 88.25 84 ASP A C 1
ATOM 689 O O . ASP A 1 84 ? 14.156 -16.719 3.682 1 88.25 84 ASP A O 1
ATOM 693 N N . GLY A 1 85 ? 14.789 -18.781 4.406 1 84.19 85 GLY A N 1
ATOM 694 C CA . GLY A 1 85 ? 15.578 -18.984 3.201 1 84.19 85 GLY A CA 1
ATOM 695 C C . GLY A 1 85 ? 16.578 -17.859 2.947 1 84.19 85 GLY A C 1
ATOM 696 O O . GLY A 1 85 ? 17.375 -17.531 3.822 1 84.19 85 GLY A O 1
ATOM 697 N N . SER A 1 86 ? 16.344 -17.203 1.729 1 84.06 86 SER A N 1
ATOM 698 C CA . SER A 1 86 ? 17.25 -16.141 1.345 1 84.06 86 SER A CA 1
ATOM 699 C C . SER A 1 86 ? 17.094 -14.922 2.26 1 84.06 86 SER A C 1
ATOM 701 O O . SER A 1 86 ? 17.953 -14.047 2.293 1 84.06 86 SER A O 1
ATOM 703 N N . LEU A 1 87 ? 16.016 -14.891 3.07 1 90.69 87 LEU A N 1
ATOM 704 C CA . LEU A 1 87 ? 15.758 -13.758 3.955 1 90.69 87 LEU A CA 1
ATOM 705 C C . LEU A 1 87 ? 15.945 -14.156 5.414 1 90.69 87 LEU A C 1
ATOM 707 O O . LEU A 1 87 ? 15.453 -13.477 6.316 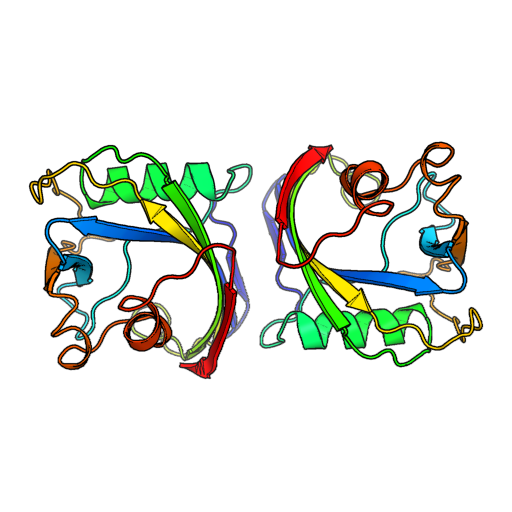1 90.69 87 LEU A O 1
ATOM 711 N N . ASP A 1 88 ? 16.609 -15.25 5.598 1 91.88 88 ASP A N 1
ATOM 712 C CA . ASP A 1 88 ? 16.797 -15.727 6.961 1 91.88 88 ASP A CA 1
ATOM 713 C C . ASP A 1 88 ? 17.438 -14.656 7.84 1 91.88 88 ASP A C 1
ATOM 715 O O . ASP A 1 88 ? 18.422 -14.023 7.438 1 91.88 88 ASP A O 1
ATOM 719 N N . GLY A 1 89 ? 16.781 -14.461 8.977 1 94.69 89 GLY A N 1
ATOM 720 C CA . GLY A 1 89 ? 17.312 -13.5 9.93 1 94.69 89 GLY A CA 1
ATOM 721 C C . GLY A 1 89 ? 16.766 -12.094 9.727 1 94.69 89 GLY A C 1
ATOM 722 O O . GLY A 1 89 ? 17.031 -11.203 10.531 1 94.69 89 GLY A O 1
ATOM 723 N N . MET A 1 90 ? 16.047 -11.922 8.727 1 96.5 90 MET A N 1
ATOM 724 C CA . MET A 1 90 ? 15.523 -10.594 8.43 1 96.5 90 MET A CA 1
ATOM 725 C C . MET A 1 90 ? 14.141 -10.398 9.047 1 96.5 90 MET A C 1
ATOM 727 O O . MET A 1 90 ? 13.367 -11.344 9.164 1 96.5 90 MET A O 1
ATOM 731 N N . LYS A 1 91 ? 13.844 -9.242 9.555 1 97.25 91 LYS A N 1
ATOM 732 C CA . LYS A 1 91 ? 12.484 -8.797 9.852 1 97.25 91 LYS A CA 1
ATOM 733 C C . LYS A 1 91 ? 11.812 -8.211 8.609 1 97.25 91 LYS A C 1
ATOM 735 O O . LYS A 1 91 ? 12.227 -7.168 8.102 1 97.25 91 LYS A O 1
ATOM 740 N N . CYS A 1 92 ? 10.766 -8.859 8.219 1 98.06 92 CYS A N 1
ATOM 741 C CA . CYS A 1 92 ? 10.195 -8.539 6.914 1 98.06 92 CYS A CA 1
ATOM 742 C C . CYS A 1 92 ? 8.891 -7.762 7.066 1 98.06 92 CYS A C 1
ATOM 744 O O . CYS A 1 92 ? 8.055 -8.102 7.91 1 98.06 92 CYS A O 1
ATOM 746 N N . HIS A 1 93 ? 8.727 -6.73 6.32 1 98.5 93 HIS A N 1
ATOM 747 C CA . HIS A 1 93 ? 7.551 -5.871 6.199 1 98.5 93 HIS A CA 1
ATOM 748 C C . HIS A 1 93 ? 7.117 -5.734 4.742 1 98.5 93 HIS A C 1
ATOM 750 O O . HIS A 1 93 ? 7.871 -5.227 3.91 1 98.5 93 HIS A O 1
ATOM 756 N N . GLU A 1 94 ? 5.934 -6.242 4.469 1 98.5 94 GLU A N 1
ATOM 757 C CA . GLU A 1 94 ? 5.426 -6.215 3.102 1 98.5 94 GLU A CA 1
ATOM 758 C C . GLU A 1 94 ? 4.074 -5.508 3.029 1 98.5 94 GLU A C 1
ATOM 760 O O . GLU A 1 94 ? 3.209 -5.723 3.881 1 98.5 94 GLU A O 1
ATOM 765 N N . ILE A 1 95 ? 3.92 -4.566 2.154 1 98.88 95 ILE A N 1
ATOM 766 C CA . ILE A 1 95 ? 2.615 -4.066 1.739 1 98.88 95 ILE A CA 1
ATOM 767 C C . ILE A 1 95 ? 2.248 -4.648 0.376 1 98.88 95 ILE A C 1
ATOM 769 O O . ILE A 1 95 ? 2.998 -4.5 -0.592 1 98.88 95 ILE A O 1
ATOM 773 N N . ALA A 1 96 ? 1.137 -5.332 0.331 1 98.88 96 ALA A N 1
ATOM 774 C CA . ALA A 1 96 ? 0.781 -6.051 -0.89 1 98.88 96 ALA A CA 1
ATOM 775 C C . ALA A 1 96 ? -0.643 -5.723 -1.327 1 98.88 96 ALA A C 1
ATOM 777 O O . ALA A 1 96 ? -1.546 -5.617 -0.494 1 98.88 96 ALA A O 1
ATOM 778 N N . LEU A 1 97 ? -0.851 -5.5 -2.576 1 98.94 97 LEU A N 1
ATOM 779 C CA . LEU A 1 97 ? -2.174 -5.387 -3.18 1 98.94 97 LEU A CA 1
ATOM 780 C C . LEU A 1 97 ? -2.559 -6.68 -3.893 1 98.94 97 LEU A C 1
ATOM 782 O O . LEU A 1 97 ? -1.834 -7.148 -4.773 1 98.94 97 LEU A O 1
ATOM 786 N N . TYR A 1 98 ? -3.66 -7.277 -3.512 1 98.88 98 TYR A N 1
ATOM 787 C CA . TYR A 1 98 ? -4.137 -8.523 -4.094 1 98.88 98 TYR A CA 1
ATOM 788 C C . TYR A 1 98 ? -5.289 -8.273 -5.059 1 98.88 98 TYR A C 1
ATOM 790 O O . TYR A 1 98 ? -6.32 -7.723 -4.676 1 98.88 98 TYR A O 1
ATOM 798 N N . TYR A 1 99 ? -5.121 -8.742 -6.246 1 98.88 99 TYR A N 1
ATOM 799 C CA . TYR A 1 99 ? -6.113 -8.578 -7.305 1 98.88 99 TYR A CA 1
ATOM 800 C C . TYR A 1 99 ? -6.785 -9.914 -7.629 1 98.88 99 TYR A C 1
ATOM 802 O O . TYR A 1 99 ? -6.109 -10.93 -7.805 1 98.88 99 TYR A O 1
ATOM 810 N N . ILE A 1 100 ? -8.055 -9.883 -7.656 1 98.69 100 ILE A N 1
ATOM 811 C CA . ILE A 1 100 ? -8.773 -11 -8.266 1 98.69 100 ILE A CA 1
ATOM 812 C C . ILE A 1 100 ? -8.664 -10.914 -9.781 1 98.69 100 ILE A C 1
ATOM 814 O O . ILE A 1 100 ? -8.906 -9.859 -10.375 1 98.69 100 ILE A O 1
ATOM 818 N N . MET A 1 101 ? -8.227 -12.008 -10.383 1 98.69 101 MET A N 1
ATOM 819 C CA . MET A 1 101 ? -8.117 -12.055 -11.836 1 98.69 101 MET A CA 1
ATOM 820 C C . MET A 1 101 ? -9.398 -12.602 -12.461 1 98.69 101 MET A C 1
ATOM 822 O O . MET A 1 101 ? -10.102 -13.398 -11.844 1 98.69 101 MET A O 1
ATOM 826 N N . LYS A 1 102 ? -9.641 -12.148 -13.656 1 98.62 102 LYS A N 1
ATOM 827 C CA . LYS A 1 102 ? -10.789 -12.695 -14.375 1 98.62 102 LYS A CA 1
ATOM 828 C C . LYS A 1 102 ? -10.547 -14.141 -14.789 1 98.62 102 LYS A C 1
ATOM 830 O O . LYS A 1 102 ? -9.523 -14.445 -15.414 1 98.62 102 LYS A O 1
ATOM 835 N N . PRO A 1 103 ? -11.453 -14.992 -14.477 1 98.06 103 PRO A N 1
ATOM 836 C CA . PRO A 1 103 ? -11.273 -16.375 -14.93 1 98.06 103 PRO A CA 1
ATOM 837 C C . PRO A 1 103 ? -11.258 -16.5 -16.453 1 98.06 103 PRO A C 1
ATOM 839 O O . PRO A 1 103 ? -11.906 -15.719 -17.141 1 98.06 103 PRO A O 1
ATOM 842 N N . ARG A 1 104 ? -10.578 -17.484 -16.891 1 97.75 104 ARG A N 1
ATOM 843 C CA . ARG A 1 104 ? -10.484 -17.766 -18.328 1 97.75 104 ARG A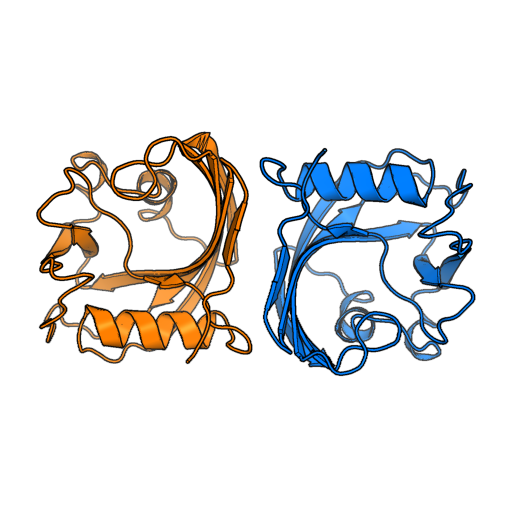 CA 1
ATOM 844 C C . ARG A 1 104 ? -11.32 -18.984 -18.703 1 97.75 104 ARG A C 1
ATOM 846 O O . ARG A 1 104 ? -11.531 -19.266 -19.891 1 97.75 104 ARG A O 1
ATOM 853 N N . GLY A 1 105 ? -11.734 -19.703 -17.734 1 97.5 105 GLY A N 1
ATOM 854 C CA . GLY A 1 105 ? -12.492 -20.922 -17.984 1 97.5 105 GLY A CA 1
ATOM 855 C C . GLY A 1 105 ? -11.609 -22.141 -18.219 1 97.5 105 GLY A C 1
ATOM 856 O O . GLY A 1 105 ? -12.07 -23.156 -18.734 1 97.5 105 GLY A O 1
ATOM 857 N N . THR A 1 106 ? -10.281 -21.984 -17.953 1 97.31 106 THR A N 1
ATOM 858 C CA . THR A 1 106 ? -9.328 -23.078 -18.125 1 97.31 106 THR A CA 1
ATOM 859 C C . THR A 1 106 ? -8.219 -23 -17.078 1 97.31 106 THR A C 1
ATOM 861 O O . THR A 1 106 ? -7.863 -21.906 -16.625 1 97.31 106 THR A O 1
ATOM 864 N N . GLN A 1 107 ? -7.672 -24.078 -16.688 1 96.88 107 GLN A N 1
ATOM 865 C CA . GLN A 1 107 ? -6.562 -24.141 -15.75 1 96.88 107 GLN A CA 1
ATOM 866 C C . GLN A 1 107 ? -5.238 -24.359 -16.469 1 96.88 107 GLN A C 1
ATOM 868 O O . GLN A 1 107 ? -4.203 -24.578 -15.836 1 96.88 107 GLN A O 1
ATOM 873 N N . GLU A 1 108 ? -5.297 -24.375 -17.781 1 94.75 108 GLU A N 1
ATOM 874 C CA . GLU A 1 108 ? -4.082 -24.578 -18.562 1 94.75 108 GLU A CA 1
ATOM 875 C C . GLU A 1 108 ? -3.139 -23.375 -18.438 1 94.75 108 GLU A C 1
ATOM 877 O O . GLU A 1 108 ? -3.561 -22.234 -18.578 1 94.75 108 GLU A O 1
ATOM 882 N N . LEU A 1 109 ? -1.962 -23.734 -18.141 1 94.38 109 LEU A N 1
ATOM 883 C CA . LEU A 1 109 ? -0.915 -22.734 -18.016 1 94.38 109 LEU A CA 1
ATOM 884 C C . LEU A 1 109 ? 0.232 -23.031 -18.984 1 94.38 109 LEU A C 1
ATOM 886 O O . LEU A 1 109 ? 0.233 -24.062 -19.656 1 94.38 109 LEU A O 1
ATOM 890 N N . ASN A 1 110 ? 1.077 -22.125 -19.266 1 89.12 110 ASN A N 1
ATOM 891 C CA . ASN A 1 110 ? 2.293 -22.281 -20.047 1 89.12 110 ASN A CA 1
ATOM 892 C C . ASN A 1 110 ? 3.537 -21.922 -19.234 1 89.12 110 ASN A C 1
ATOM 894 O O . ASN A 1 110 ? 4.344 -21.094 -19.656 1 89.12 110 ASN A O 1
ATOM 898 N N . SER A 1 111 ? 3.471 -22.547 -18.078 1 78 111 SER A N 1
ATOM 899 C CA . SER A 1 111 ? 4.496 -22.156 -17.109 1 78 111 SER A CA 1
ATOM 900 C C . SER A 1 111 ? 5.836 -22.812 -17.438 1 78 111 SER A C 1
ATOM 902 O O . SER A 1 111 ? 5.902 -24.016 -17.656 1 78 111 SER A O 1
ATOM 904 N N . ASN A 1 112 ? 6.863 -22.078 -17.844 1 67.38 112 ASN A N 1
ATOM 905 C CA . ASN A 1 112 ? 8.258 -22.516 -17.922 1 67.38 112 ASN A CA 1
ATOM 906 C C . ASN A 1 112 ? 9.148 -21.719 -16.984 1 67.38 112 ASN A C 1
ATOM 908 O O . ASN A 1 112 ? 10.336 -21.547 -17.25 1 67.38 112 ASN A O 1
ATOM 912 N N . SER A 1 113 ? 8.461 -21.297 -15.836 1 59.91 113 SER A N 1
ATOM 913 C CA . SER A 1 113 ? 9.125 -20.234 -15.086 1 59.91 113 SER A CA 1
ATOM 914 C C . SER A 1 113 ? 10.148 -20.812 -14.109 1 59.91 113 SER A C 1
ATOM 916 O O . SER A 1 113 ? 9.922 -21.875 -13.516 1 59.91 113 SER A O 1
ATOM 918 N N . TYR A 1 114 ? 11.375 -20.406 -14.352 1 60.78 114 TYR A N 1
ATOM 919 C CA . TYR A 1 114 ? 12.453 -20.625 -13.398 1 60.78 114 TYR A CA 1
ATOM 920 C C . TYR A 1 114 ? 12.703 -19.375 -12.562 1 60.78 114 TYR A C 1
ATOM 922 O O . TYR A 1 114 ? 12.625 -18.25 -13.07 1 60.78 114 TYR A O 1
ATOM 930 N N . THR A 1 115 ? 12.484 -19.375 -11.266 1 54.66 115 THR A N 1
ATOM 931 C CA . THR A 1 115 ? 12.922 -18.266 -10.414 1 54.66 115 THR A CA 1
ATOM 932 C C . THR A 1 115 ? 14.227 -18.609 -9.719 1 54.66 115 THR A C 1
ATOM 934 O O . THR A 1 115 ? 14.305 -19.594 -8.969 1 54.66 115 THR A O 1
ATOM 937 N N . GLN A 1 116 ? 15.234 -17.703 -9.906 1 54.94 116 GLN A N 1
ATOM 938 C CA . GLN A 1 116 ? 16.578 -17.844 -9.344 1 54.94 116 GLN A CA 1
ATOM 939 C C . GLN A 1 116 ? 17.109 -19.266 -9.531 1 54.94 116 GLN A C 1
ATOM 941 O O . GLN A 1 116 ? 17.703 -19.828 -8.609 1 54.94 116 GLN A O 1
ATOM 946 N N . GLY A 1 117 ? 16.797 -19.828 -10.578 1 52.66 117 GLY A N 1
ATOM 947 C CA . GLY A 1 117 ? 17.344 -21.156 -10.859 1 52.66 117 GLY A CA 1
ATOM 948 C C . GLY A 1 117 ? 16.5 -22.281 -10.312 1 52.66 117 GLY A C 1
ATOM 949 O O . GLY A 1 117 ? 16.812 -23.453 -10.516 1 52.66 117 GLY A O 1
ATOM 950 N N . VAL A 1 118 ? 15.461 -21.859 -9.57 1 60.22 118 VAL A N 1
ATOM 951 C CA . VAL A 1 118 ? 14.586 -22.875 -9 1 60.22 118 VAL A CA 1
ATOM 952 C C . VAL A 1 118 ? 13.273 -22.938 -9.781 1 60.22 118 VAL A C 1
ATOM 954 O O . VAL A 1 118 ? 12.672 -21.891 -10.07 1 60.22 118 VAL A O 1
ATOM 957 N N . ARG A 1 119 ? 13.031 -24 -10.148 1 68.56 119 ARG A N 1
ATOM 958 C CA . ARG A 1 119 ? 11.805 -24.203 -10.914 1 68.56 119 ARG A CA 1
ATOM 959 C C . ARG A 1 119 ? 10.578 -23.922 -10.062 1 68.56 119 ARG A C 1
ATOM 961 O O . ARG A 1 119 ? 10.5 -24.359 -8.906 1 68.56 119 ARG A O 1
ATOM 968 N N . GLU A 1 120 ? 9.781 -23.031 -10.391 1 76.88 120 GLU A N 1
ATOM 969 C CA . GLU A 1 120 ? 8.5 -22.766 -9.742 1 76.88 120 GLU A CA 1
ATOM 970 C C . GLU A 1 120 ? 7.402 -23.672 -10.281 1 76.88 120 GLU A C 1
ATOM 972 O O . GLU A 1 120 ? 7.289 -23.859 -11.492 1 76.88 120 GLU A O 1
ATOM 977 N N . GLU A 1 121 ? 6.809 -24.312 -9.352 1 87.62 121 GLU A N 1
ATOM 978 C CA . GLU A 1 121 ? 5.695 -25.188 -9.719 1 87.62 121 GLU A CA 1
ATOM 979 C C . GLU A 1 121 ? 4.355 -24.531 -9.398 1 87.62 121 GLU A C 1
ATOM 981 O O . GLU A 1 121 ? 4.16 -24 -8.297 1 87.62 121 GLU A O 1
ATOM 986 N N . MET A 1 122 ? 3.506 -24.594 -10.406 1 93.06 122 MET A N 1
ATOM 987 C CA . MET A 1 122 ? 2.158 -24.062 -10.258 1 93.06 122 MET A CA 1
ATOM 988 C C . MET A 1 122 ? 1.194 -25.125 -9.766 1 93.06 122 MET A C 1
ATOM 990 O O . MET A 1 122 ? 1.186 -26.25 -10.281 1 93.06 122 MET A O 1
ATOM 994 N N . HIS A 1 123 ? 0.394 -24.75 -8.766 1 93.75 123 HIS A N 1
ATOM 995 C CA . HIS A 1 123 ? -0.527 -25.719 -8.18 1 93.75 123 HIS A CA 1
ATOM 996 C C . HIS A 1 123 ? -1.923 -25.125 -8.023 1 93.75 123 HIS A C 1
ATOM 998 O O . HIS A 1 123 ? -2.088 -24.062 -7.426 1 93.75 123 HIS A O 1
ATOM 1004 N N . TRP A 1 124 ? -2.842 -25.844 -8.617 1 96.69 124 TRP A N 1
ATOM 1005 C CA . TRP A 1 124 ? -4.242 -25.516 -8.367 1 96.69 124 TRP A CA 1
ATOM 1006 C C . TRP A 1 124 ? -4.746 -26.203 -7.105 1 96.69 124 TRP A C 1
ATOM 1008 O O . TRP A 1 124 ? -4.734 -27.438 -7.016 1 96.69 124 TRP A O 1
ATOM 1018 N N . ILE A 1 125 ? -5.219 -25.422 -6.133 1 96.75 125 ILE A N 1
ATOM 1019 C CA . ILE A 1 125 ? -5.754 -25.984 -4.891 1 96.75 125 ILE A CA 1
ATOM 1020 C C . ILE A 1 125 ? -7.266 -25.766 -4.84 1 96.75 125 ILE A C 1
ATOM 1022 O O . ILE A 1 125 ? -7.738 -24.625 -4.926 1 96.75 125 ILE A O 1
ATOM 1026 N N . PRO A 1 126 ? -8.031 -26.859 -4.711 1 97.44 126 PRO A N 1
ATOM 1027 C CA . PRO A 1 126 ? -9.469 -26.656 -4.516 1 97.44 126 PRO A CA 1
ATOM 1028 C C . PRO A 1 126 ? -9.773 -25.766 -3.311 1 97.44 126 PRO A C 1
ATOM 1030 O O . PRO A 1 126 ? -9.227 -25.969 -2.227 1 97.44 126 PRO A O 1
ATOM 1033 N N . ILE A 1 127 ? -10.648 -24.797 -3.494 1 97 127 ILE A N 1
ATOM 1034 C CA . ILE A 1 127 ? -10.961 -23.812 -2.451 1 97 127 ILE A CA 1
ATOM 1035 C C . ILE A 1 127 ? -11.5 -24.547 -1.219 1 97 127 ILE A C 1
ATOM 1037 O O . ILE A 1 127 ? -11.156 -24.188 -0.086 1 97 127 ILE A O 1
ATOM 1041 N N . LYS A 1 128 ? -12.266 -25.516 -1.421 1 95.62 128 LYS A N 1
ATOM 1042 C CA . LYS A 1 128 ? -12.867 -26.281 -0.326 1 95.62 128 LYS A CA 1
ATOM 1043 C C . LYS A 1 128 ? -11.797 -26.984 0.506 1 95.62 128 LYS A C 1
ATOM 1045 O O . LYS A 1 128 ? -12.047 -27.359 1.655 1 95.62 128 LYS A O 1
ATOM 1050 N N . ASP A 1 129 ? -10.578 -27.188 -0 1 95.75 129 ASP A N 1
ATOM 1051 C CA . ASP A 1 129 ? -9.523 -27.953 0.658 1 95.75 129 ASP A CA 1
ATOM 1052 C C . ASP A 1 129 ? -8.359 -27.047 1.06 1 95.75 129 ASP A C 1
ATOM 1054 O O . ASP A 1 129 ? -7.301 -27.531 1.466 1 95.75 129 ASP A O 1
ATOM 1058 N N . ILE A 1 130 ? -8.477 -25.781 0.962 1 95 130 ILE A N 1
ATOM 1059 C CA . ILE A 1 130 ? -7.355 -24.859 1.108 1 95 130 ILE A CA 1
ATOM 1060 C C . ILE A 1 130 ? -6.773 -24.969 2.514 1 95 130 ILE A C 1
ATOM 1062 O O . ILE A 1 130 ? -5.566 -24.797 2.709 1 95 130 ILE A O 1
ATOM 1066 N N . ASP A 1 131 ? -7.613 -25.297 3.477 1 93.06 131 ASP A N 1
ATOM 1067 C CA . ASP A 1 131 ? -7.195 -25.375 4.871 1 93.06 131 ASP A CA 1
ATOM 1068 C C . ASP A 1 131 ? -6.238 -26.547 5.098 1 93.06 131 ASP A C 1
ATOM 1070 O O . ASP A 1 131 ? -5.547 -26.594 6.113 1 93.06 131 ASP A O 1
ATOM 1074 N N . LYS A 1 132 ? -6.176 -27.484 4.203 1 94.62 132 LYS A N 1
ATOM 1075 C CA . LYS A 1 132 ? -5.32 -28.656 4.32 1 94.62 132 LYS A CA 1
ATOM 1076 C C . LYS A 1 132 ? -3.885 -28.344 3.912 1 94.62 132 LYS A C 1
ATOM 1078 O O . LYS A 1 132 ? -2.98 -29.156 4.109 1 94.62 132 LYS A O 1
ATOM 1083 N N . TYR A 1 133 ? -3.678 -27.219 3.408 1 93.75 133 TYR A N 1
ATOM 1084 C CA . TYR A 1 133 ? -2.365 -26.844 2.895 1 93.75 133 TYR A CA 1
ATOM 1085 C C . TYR A 1 133 ? -1.772 -25.703 3.707 1 93.75 133 TYR A C 1
ATOM 1087 O O . TYR A 1 133 ? -2.506 -24.891 4.293 1 93.75 133 TYR A O 1
ATOM 1095 N N . THR A 1 134 ? -0.492 -25.672 3.814 1 93.25 134 THR A N 1
ATOM 1096 C CA . THR A 1 134 ? 0.199 -24.5 4.332 1 93.25 134 THR A CA 1
ATOM 1097 C C . THR A 1 134 ? 0.455 -23.484 3.221 1 93.25 134 THR A C 1
ATOM 1099 O O . THR A 1 134 ? 1.363 -23.672 2.406 1 93.25 134 THR A O 1
ATOM 1102 N N . ALA A 1 135 ? -0.329 -22.5 3.189 1 92.94 135 ALA A N 1
ATOM 1103 C CA . ALA A 1 135 ? -0.265 -21.5 2.133 1 92.94 135 ALA A CA 1
ATOM 1104 C C . ALA A 1 135 ? -0.241 -20.094 2.717 1 92.94 135 ALA A C 1
ATOM 1106 O O . ALA A 1 135 ? -0.924 -19.812 3.703 1 92.94 135 ALA A O 1
ATOM 1107 N N . TYR A 1 136 ? 0.582 -19.281 2.154 1 93.06 136 TYR A N 1
ATOM 1108 C CA . TYR A 1 136 ? 0.659 -17.875 2.545 1 93.06 136 TYR A CA 1
ATOM 1109 C C . TYR A 1 136 ? 0.226 -16.969 1.401 1 93.06 136 TYR A C 1
ATOM 1111 O O . TYR A 1 136 ? 0.411 -17.297 0.229 1 93.06 136 TYR A O 1
ATOM 1119 N N . PRO A 1 137 ? -0.39 -15.781 1.782 1 94.88 137 PRO A N 1
ATOM 1120 C CA . PRO A 1 137 ? -0.645 -15.328 3.15 1 94.88 137 PRO A CA 1
ATOM 1121 C C . PRO A 1 137 ? -1.772 -16.094 3.83 1 94.88 137 PRO A C 1
ATOM 1123 O O . PRO A 1 137 ? -2.705 -16.547 3.162 1 94.88 137 PRO A O 1
ATOM 1126 N N . SER A 1 138 ? -1.705 -16.125 5.078 1 94.31 138 SER A N 1
ATOM 1127 C CA . SER A 1 138 ? -2.615 -16.969 5.844 1 94.31 138 SER A CA 1
ATOM 1128 C C . SER A 1 138 ? -4.051 -16.469 5.742 1 94.31 138 SER A C 1
ATOM 1130 O O . SER A 1 138 ? -4.996 -17.266 5.82 1 94.31 138 SER A O 1
ATOM 1132 N N . PHE A 1 139 ? -4.27 -15.195 5.594 1 95.88 139 PHE A N 1
ATOM 1133 C CA . PHE A 1 139 ? -5.621 -14.648 5.605 1 95.88 139 PHE A CA 1
ATOM 1134 C C . PHE A 1 139 ? -6.434 -15.18 4.43 1 95.88 139 PHE A C 1
ATOM 1136 O O . PHE A 1 139 ? -7.664 -15.18 4.465 1 95.88 139 PHE A O 1
ATOM 1143 N N . LEU A 1 140 ? -5.773 -15.609 3.318 1 94.5 140 LEU A N 1
ATOM 1144 C CA . LEU A 1 140 ? -6.48 -16.062 2.123 1 94.5 140 LEU A CA 1
ATOM 1145 C C . LEU A 1 140 ? -7.32 -17.297 2.418 1 94.5 140 LEU A C 1
ATOM 1147 O O . LEU A 1 140 ? -8.383 -17.484 1.825 1 94.5 140 LEU A O 1
ATOM 1151 N N . LYS A 1 141 ? -6.844 -18.125 3.285 1 92.56 141 LYS A N 1
ATOM 1152 C CA . LYS A 1 141 ? -7.582 -19.328 3.658 1 92.56 141 LYS A CA 1
ATOM 1153 C C . LYS A 1 141 ? -8.969 -18.984 4.195 1 92.56 141 LYS A C 1
ATOM 1155 O O . LYS A 1 141 ? -9.938 -19.688 3.932 1 92.56 141 LYS A O 1
ATOM 1160 N N . LYS A 1 142 ? -9.016 -17.891 4.863 1 92.31 142 LYS A N 1
ATOM 1161 C CA . LYS A 1 142 ? -10.266 -17.484 5.5 1 92.31 142 LYS A CA 1
ATOM 1162 C C . LYS A 1 142 ? -11.148 -16.688 4.535 1 92.31 142 LYS A C 1
ATOM 1164 O O . LYS A 1 142 ? -12.375 -16.766 4.602 1 92.31 142 LYS A O 1
ATOM 1169 N N . GLU A 1 143 ? -10.523 -16 3.648 1 95.25 143 GLU A N 1
ATOM 1170 C CA . GLU A 1 143 ? -11.258 -15.008 2.873 1 95.25 143 GLU A CA 1
ATOM 1171 C C . GLU A 1 143 ? -11.672 -15.562 1.512 1 95.25 143 GLU A C 1
ATOM 1173 O O . GLU A 1 143 ? -12.641 -15.094 0.916 1 95.25 143 GLU A O 1
ATOM 1178 N N . ILE A 1 144 ? -10.992 -16.516 0.997 1 94.94 144 ILE A N 1
ATOM 1179 C CA . ILE A 1 144 ? -11.086 -16.875 -0.412 1 94.94 144 ILE A CA 1
ATOM 1180 C C . ILE A 1 144 ? -12.43 -17.547 -0.683 1 94.94 144 ILE A C 1
ATOM 1182 O O . ILE A 1 144 ? -12.953 -17.469 -1.797 1 94.94 144 ILE A O 1
ATOM 1186 N N . GLY A 1 145 ? -12.961 -18.203 0.318 1 91.06 145 GLY A N 1
ATOM 1187 C CA . GLY A 1 145 ? -14.227 -18.891 0.153 1 91.06 145 GLY A CA 1
ATOM 1188 C C . GLY A 1 145 ? -15.422 -17.953 0.168 1 91.06 145 GLY A C 1
ATOM 1189 O O . GLY A 1 145 ? -16.531 -18.359 -0.175 1 91.06 145 GLY A O 1
ATOM 1190 N N . ASN A 1 146 ? -15.234 -16.75 0.645 1 91.38 146 ASN A N 1
ATOM 1191 C CA . ASN A 1 146 ? -16.297 -15.758 0.74 1 91.38 146 ASN A CA 1
ATOM 1192 C C . ASN A 1 146 ? -15.812 -14.367 0.351 1 91.38 146 ASN A C 1
ATOM 1194 O O . ASN A 1 146 ? -15.812 -13.453 1.174 1 91.38 146 ASN A O 1
ATOM 1198 N N . LEU A 1 147 ? -15.523 -14.234 -0.859 1 94.5 147 LEU A N 1
ATOM 1199 C CA . LEU A 1 147 ? -15.039 -12.953 -1.356 1 94.5 147 LEU A CA 1
ATOM 1200 C C . LEU A 1 147 ? -16.188 -11.945 -1.469 1 94.5 147 LEU A C 1
ATOM 1202 O O . LEU A 1 147 ? -17.219 -12.242 -2.061 1 94.5 147 LEU A O 1
ATOM 1206 N N . GLN A 1 148 ? -16.016 -10.859 -0.853 1 94 148 GLN A N 1
ATOM 1207 C CA . GLN A 1 148 ? -17.016 -9.797 -0.861 1 94 148 GLN A CA 1
ATOM 1208 C C . GLN A 1 148 ? -16.578 -8.641 -1.768 1 94 148 GLN A C 1
ATOM 1210 O O . GLN A 1 148 ? -15.391 -8.461 -2.021 1 94 148 GLN A O 1
ATOM 1215 N N . PRO A 1 149 ? -17.641 -7.93 -2.281 1 95.56 149 PRO A N 1
ATOM 1216 C CA . PRO A 1 149 ? -17.266 -6.73 -3.035 1 95.56 149 PRO A CA 1
ATOM 1217 C C . PRO A 1 149 ? -16.5 -5.719 -2.188 1 95.56 149 PRO A C 1
ATOM 1219 O O . PRO A 1 149 ? -16.641 -5.699 -0.962 1 95.56 149 PRO A O 1
ATOM 1222 N N . GLY A 1 150 ? -15.727 -4.91 -2.895 1 97.31 150 GLY A N 1
ATOM 1223 C CA . GLY A 1 150 ? -14.969 -3.885 -2.195 1 97.31 150 GLY A CA 1
ATOM 1224 C C . GLY A 1 150 ? -13.555 -4.32 -1.842 1 97.31 150 GLY A C 1
ATOM 1225 O O . GLY A 1 150 ? -13.141 -5.43 -2.191 1 97.31 150 GLY A O 1
ATOM 1226 N N . ILE A 1 151 ? -12.844 -3.451 -1.235 1 98.62 151 ILE A N 1
ATOM 1227 C CA . ILE A 1 151 ? -11.461 -3.703 -0.831 1 98.62 151 ILE A CA 1
ATOM 1228 C C . ILE A 1 151 ? -11.398 -3.908 0.681 1 98.62 151 ILE A C 1
ATOM 1230 O O . ILE A 1 151 ? -11.977 -3.131 1.444 1 98.62 151 ILE A O 1
ATOM 1234 N N . LYS A 1 152 ? -10.781 -4.953 1.086 1 98.25 152 LYS A N 1
ATOM 1235 C CA . LYS A 1 152 ? -10.594 -5.223 2.51 1 98.25 152 LYS A CA 1
ATOM 1236 C C . LYS A 1 152 ? -9.133 -5.027 2.92 1 98.25 152 LYS A C 1
ATOM 1238 O O . LYS A 1 152 ? -8.219 -5.438 2.201 1 98.25 152 LYS A O 1
ATOM 1243 N N . HIS A 1 153 ? -8.914 -4.332 3.99 1 98.62 153 HIS A N 1
ATOM 1244 C CA . HIS A 1 153 ? -7.594 -4.145 4.574 1 98.62 153 HIS A CA 1
ATOM 1245 C C . HIS A 1 153 ? -7.281 -5.23 5.598 1 98.62 153 HIS A C 1
ATOM 1247 O O . HIS A 1 153 ? -8.016 -5.398 6.57 1 98.62 153 HIS A O 1
ATOM 1253 N N . VAL A 1 154 ? -6.234 -5.957 5.395 1 98.25 154 VAL A N 1
ATOM 1254 C CA . VAL A 1 154 ? -5.867 -7.07 6.27 1 98.25 154 VAL A CA 1
ATOM 1255 C C . VAL A 1 154 ? -4.449 -6.867 6.797 1 98.25 154 VAL A C 1
ATOM 1257 O O . VAL A 1 154 ? -3.555 -6.465 6.047 1 98.25 154 VAL A O 1
ATOM 1260 N N . ILE A 1 155 ? -4.258 -7.133 8.047 1 98.5 155 ILE A N 1
ATOM 1261 C CA . ILE A 1 155 ? -2.941 -7.078 8.672 1 98.5 155 ILE A CA 1
ATOM 1262 C C . ILE A 1 155 ? -2.602 -8.438 9.281 1 98.5 155 ILE A C 1
ATOM 1264 O O . ILE A 1 155 ? -3.402 -9.016 10.023 1 98.5 155 ILE A O 1
ATOM 1268 N N . THR A 1 156 ? -1.465 -8.977 8.938 1 97.88 156 THR A N 1
ATOM 1269 C CA . THR A 1 156 ? -1.06 -10.258 9.508 1 97.88 156 THR A CA 1
ATOM 1270 C C . THR A 1 156 ? 0.366 -10.188 10.047 1 97.88 156 THR A C 1
ATOM 1272 O O . THR A 1 156 ? 1.198 -9.445 9.516 1 97.88 156 THR A O 1
ATOM 1275 N N . HIS A 1 157 ? 0.583 -10.906 11.109 1 95.75 157 HIS A N 1
ATOM 1276 C CA . HIS A 1 157 ? 1.901 -11.234 11.648 1 95.75 157 HIS A CA 1
ATOM 1277 C C . HIS A 1 157 ? 2.197 -12.727 11.516 1 95.75 157 HIS A C 1
ATOM 1279 O O . HIS A 1 157 ? 1.618 -13.547 12.234 1 95.75 157 HIS A O 1
ATOM 1285 N N . GLU A 1 158 ? 3 -13.062 10.539 1 88.81 158 GLU A N 1
ATOM 1286 C CA . GLU A 1 158 ? 3.154 -14.469 10.188 1 88.81 158 GLU A CA 1
ATOM 1287 C C . GLU A 1 158 ? 4.586 -14.945 10.43 1 88.81 158 GLU A C 1
ATOM 1289 O O . GLU A 1 158 ? 5.523 -14.148 10.391 1 88.81 158 GLU A O 1
ATOM 1294 N N . MET B 1 1 ? 17.125 3.465 15.578 1 53.41 1 MET B N 1
ATOM 1295 C CA . MET B 1 1 ? 16.578 4.516 14.734 1 53.41 1 MET B CA 1
ATOM 1296 C C . MET B 1 1 ? 15.5 3.955 13.812 1 53.41 1 MET B C 1
ATOM 1298 O O . MET B 1 1 ? 15.703 2.932 13.156 1 53.41 1 MET B O 1
ATOM 1302 N N . LYS B 1 2 ? 14.234 4.387 13.883 1 74.62 2 LYS B N 1
ATOM 1303 C CA . LYS B 1 2 ? 13.148 3.793 13.109 1 74.62 2 LYS B CA 1
ATOM 1304 C C . LYS B 1 2 ? 13.211 4.223 11.648 1 74.62 2 LYS B C 1
ATOM 1306 O O . LYS B 1 2 ? 13.453 5.395 11.352 1 74.62 2 LYS B O 1
ATOM 1311 N N . TYR B 1 3 ? 13.352 3.367 10.812 1 89.62 3 TYR B N 1
ATOM 1312 C CA . TYR B 1 3 ? 13.555 3.586 9.383 1 89.62 3 TYR B CA 1
ATOM 131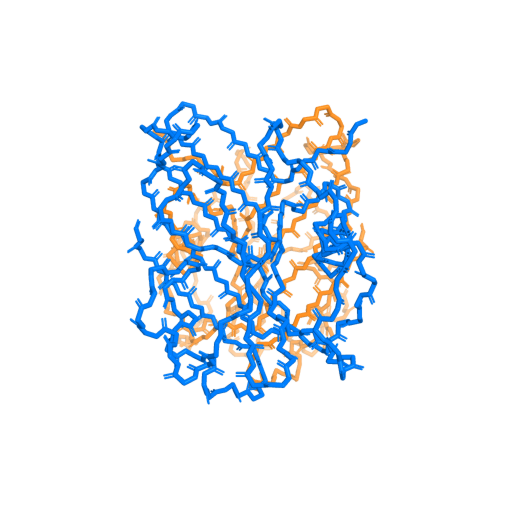3 C C . TYR B 1 3 ? 12.219 3.637 8.648 1 89.62 3 TYR B C 1
ATOM 1315 O O . TYR B 1 3 ? 11.312 2.852 8.938 1 89.62 3 TYR B O 1
ATOM 1323 N N . ASP B 1 4 ? 12.117 4.684 7.906 1 95.5 4 ASP B N 1
ATOM 1324 C CA . ASP B 1 4 ? 10.969 4.754 7.008 1 95.5 4 ASP B CA 1
ATOM 1325 C C . ASP B 1 4 ? 11.016 3.637 5.969 1 95.5 4 ASP B C 1
ATOM 1327 O O . ASP B 1 4 ? 12.094 3.229 5.535 1 95.5 4 ASP B O 1
ATOM 1331 N N . CYS B 1 5 ? 9.859 3.141 5.629 1 98 5 CYS B N 1
ATOM 1332 C CA . CYS B 1 5 ? 9.766 2.256 4.473 1 98 5 CYS B CA 1
ATOM 1333 C C . CYS B 1 5 ? 9.875 3.045 3.172 1 98 5 CYS B C 1
ATOM 1335 O O . CYS B 1 5 ? 8.867 3.484 2.617 1 98 5 CYS B O 1
ATOM 1337 N N . GLY B 1 6 ? 11.016 3.199 2.715 1 96.69 6 GLY B N 1
ATOM 1338 C CA . GLY B 1 6 ? 11.367 3.969 1.532 1 96.69 6 GLY B CA 1
ATOM 1339 C C . GLY B 1 6 ? 12.844 3.889 1.187 1 96.69 6 GLY B C 1
ATOM 1340 O O . GLY B 1 6 ? 13.641 3.391 1.979 1 96.69 6 GLY B O 1
ATOM 1341 N N . PHE B 1 7 ? 13.133 4.293 0.001 1 95.62 7 PHE B N 1
ATOM 1342 C CA . PHE B 1 7 ? 14.531 4.262 -0.418 1 95.62 7 PHE B CA 1
ATOM 1343 C C . PHE B 1 7 ? 14.773 5.223 -1.576 1 95.62 7 PHE B C 1
ATOM 1345 O O . PHE B 1 7 ? 13.82 5.707 -2.197 1 95.62 7 PHE B O 1
ATOM 1352 N N . THR B 1 8 ? 15.953 5.5 -1.739 1 94.69 8 THR B N 1
ATOM 1353 C CA . THR B 1 8 ? 16.438 6.227 -2.906 1 94.69 8 THR B CA 1
ATOM 1354 C C . THR B 1 8 ? 17.469 5.395 -3.67 1 94.69 8 THR B C 1
ATOM 1356 O O . THR B 1 8 ? 18.359 4.793 -3.068 1 94.69 8 THR B O 1
ATOM 1359 N N . LYS B 1 9 ? 17.266 5.227 -4.918 1 93.06 9 LYS B N 1
ATOM 1360 C CA . LYS B 1 9 ? 18.203 4.523 -5.789 1 93.06 9 LYS B CA 1
ATOM 1361 C C . LYS B 1 9 ? 18.391 5.266 -7.109 1 93.06 9 LYS B C 1
ATOM 1363 O O . LYS B 1 9 ? 17.453 5.375 -7.902 1 93.06 9 LYS B O 1
ATOM 1368 N N . GLU B 1 10 ? 19.594 5.66 -7.293 1 93.31 10 GLU B N 1
ATOM 1369 C CA . GLU B 1 10 ? 19.859 6.488 -8.461 1 93.31 10 GLU B CA 1
ATOM 1370 C C . GLU B 1 10 ? 18.906 7.684 -8.523 1 93.31 10 GLU B C 1
ATOM 1372 O O . GLU B 1 10 ? 18.844 8.484 -7.586 1 93.31 10 GLU B O 1
ATOM 1377 N N . ASN B 1 11 ? 18.156 7.77 -9.594 1 95.31 11 ASN B N 1
ATOM 1378 C CA . ASN B 1 11 ? 17.234 8.898 -9.711 1 95.31 11 ASN B CA 1
ATOM 1379 C C . ASN B 1 11 ? 15.805 8.492 -9.383 1 95.31 11 ASN B C 1
ATOM 1381 O O . ASN B 1 11 ? 14.852 9.133 -9.836 1 95.31 11 ASN B O 1
ATOM 1385 N N . ASN B 1 12 ? 15.695 7.438 -8.602 1 96.5 12 ASN B N 1
ATOM 1386 C CA . ASN B 1 12 ? 14.383 6.965 -8.195 1 96.5 12 ASN B CA 1
ATOM 1387 C C . ASN B 1 12 ? 14.188 7.062 -6.688 1 96.5 12 ASN B C 1
ATOM 1389 O O . ASN B 1 12 ? 15.109 6.777 -5.922 1 96.5 12 ASN B O 1
ATOM 1393 N N . TRP B 1 13 ? 13.016 7.535 -6.348 1 97.44 13 TRP B N 1
ATOM 1394 C CA . TRP B 1 13 ? 12.641 7.672 -4.941 1 97.44 13 TRP B CA 1
ATOM 1395 C C . TRP B 1 13 ? 11.328 6.961 -4.656 1 97.44 13 TRP B C 1
ATOM 1397 O O . TRP B 1 13 ? 10.336 7.176 -5.352 1 97.44 13 TRP B O 1
ATOM 1407 N N . PHE B 1 14 ? 11.312 6.07 -3.66 1 98.12 14 PHE B N 1
ATOM 1408 C CA . PHE B 1 14 ? 10.117 5.336 -3.27 1 98.12 14 PHE B CA 1
ATOM 1409 C C . PHE B 1 14 ? 9.797 5.566 -1.797 1 98.12 14 PHE B C 1
ATOM 1411 O O . PHE B 1 14 ? 10.695 5.605 -0.96 1 98.12 14 PHE B O 1
ATOM 1418 N N . ARG B 1 15 ? 8.445 5.641 -1.491 1 98.31 15 ARG B N 1
ATOM 1419 C CA . ARG B 1 15 ? 8.039 5.742 -0.092 1 98.31 15 ARG B CA 1
ATOM 1420 C C . ARG B 1 15 ? 6.688 5.082 0.139 1 98.31 15 ARG B C 1
ATOM 1422 O O . ARG B 1 15 ? 5.766 5.242 -0.667 1 98.31 15 ARG B O 1
ATOM 1429 N N . TYR B 1 16 ? 6.586 4.266 1.152 1 98.88 16 TYR B N 1
ATOM 1430 C CA . TYR B 1 16 ? 5.32 3.857 1.747 1 98.88 16 TYR B CA 1
ATOM 1431 C C . TYR B 1 16 ? 4.871 4.855 2.809 1 98.88 16 TYR B C 1
ATOM 1433 O O . TYR B 1 16 ? 5.57 5.074 3.801 1 98.88 16 TYR B O 1
ATOM 1441 N N . ARG B 1 17 ? 3.701 5.488 2.566 1 98.69 17 ARG B N 1
ATOM 1442 C CA . ARG B 1 17 ? 3.262 6.633 3.359 1 98.69 17 ARG B CA 1
ATOM 1443 C C . ARG B 1 17 ? 1.91 6.359 4.012 1 98.69 17 ARG B C 1
ATOM 1445 O O . ARG B 1 17 ? 1.06 5.68 3.43 1 98.69 17 ARG B O 1
ATOM 1452 N N . ALA B 1 18 ? 1.717 6.777 5.227 1 98.88 18 ALA B N 1
ATOM 1453 C CA . ALA B 1 18 ? 0.416 6.883 5.879 1 98.88 18 ALA B CA 1
ATOM 1454 C C . ALA B 1 18 ? -0.016 8.344 6.012 1 98.88 18 ALA B C 1
ATOM 1456 O O . ALA B 1 18 ? 0.771 9.195 6.434 1 98.88 18 ALA B O 1
ATOM 1457 N N . ALA B 1 19 ? -1.218 8.625 5.664 1 98.69 19 ALA B N 1
ATOM 1458 C CA . ALA B 1 19 ? -1.687 10.008 5.66 1 98.69 19 ALA B CA 1
ATOM 1459 C C . ALA B 1 19 ? -3.059 10.125 6.32 1 98.69 19 ALA B C 1
ATOM 1461 O O . ALA B 1 19 ? -3.83 9.156 6.332 1 98.69 19 ALA B O 1
ATOM 1462 N N . ALA B 1 20 ? -3.354 11.258 6.844 1 98.69 20 ALA B N 1
ATOM 1463 C CA . ALA B 1 20 ? -4.598 11.508 7.566 1 98.69 20 ALA B CA 1
ATOM 1464 C C . ALA B 1 20 ? -5.465 12.523 6.824 1 98.69 20 ALA B C 1
ATOM 1466 O O . ALA B 1 20 ? -4.957 13.5 6.273 1 98.69 20 ALA B O 1
ATOM 1467 N N . ILE B 1 21 ? -6.676 12.25 6.77 1 98.56 21 ILE B N 1
ATOM 1468 C CA . ILE B 1 21 ? -7.707 13.219 6.422 1 98.56 21 ILE B CA 1
ATOM 1469 C C . ILE B 1 21 ? -8.461 13.648 7.68 1 98.56 21 ILE B C 1
ATOM 1471 O O . ILE B 1 21 ? -9.25 12.875 8.227 1 98.56 21 ILE B O 1
ATOM 1475 N N . ILE B 1 22 ? -8.18 14.781 8.164 1 98.38 22 ILE B N 1
ATOM 1476 C CA . ILE B 1 22 ? -8.766 15.312 9.391 1 98.38 22 ILE B CA 1
ATOM 1477 C C . ILE B 1 22 ? -9.758 16.422 9.047 1 98.38 22 ILE B C 1
ATOM 1479 O O . ILE B 1 22 ? -9.383 17.469 8.508 1 98.38 22 ILE B O 1
ATOM 1483 N N . ILE B 1 23 ? -10.992 16.188 9.359 1 98.19 23 ILE B N 1
ATOM 1484 C CA . ILE B 1 23 ? -12.055 17.141 9.055 1 98.19 23 ILE B CA 1
ATOM 1485 C C . ILE B 1 23 ? -12.711 17.609 10.352 1 98.19 23 ILE B C 1
ATOM 1487 O O . ILE B 1 23 ? -13.133 16.797 11.172 1 98.19 23 ILE B O 1
ATOM 1491 N N . GLU B 1 24 ? -12.672 18.859 10.578 1 98.06 24 GLU B N 1
ATOM 1492 C CA . GLU B 1 24 ? -13.352 19.531 11.68 1 98.06 24 GLU B CA 1
ATOM 1493 C C . GLU B 1 24 ? -14.148 20.734 11.195 1 98.06 24 GLU B C 1
ATOM 1495 O O . GLU B 1 24 ? -13.609 21.594 10.5 1 98.06 24 GLU B O 1
ATOM 1500 N N . ASN B 1 25 ? -15.422 20.781 11.586 1 96.56 25 ASN B N 1
ATOM 1501 C CA . ASN B 1 25 ? -16.25 21.922 11.25 1 96.56 25 ASN B CA 1
ATOM 1502 C C . ASN B 1 25 ? -16.203 22.234 9.758 1 96.56 25 ASN B C 1
ATOM 1504 O O . ASN B 1 25 ? -15.945 23.359 9.359 1 96.56 25 ASN B O 1
ATOM 1508 N N . ASP B 1 26 ? -16.297 21.219 8.883 1 96.56 26 ASP B N 1
ATOM 1509 C CA . ASP B 1 26 ? -16.391 21.266 7.426 1 96.56 26 ASP B CA 1
ATOM 1510 C C . ASP B 1 26 ? -15.109 21.812 6.805 1 96.56 26 ASP B C 1
ATOM 1512 O O . ASP B 1 26 ? -15.133 22.391 5.715 1 96.56 26 ASP B O 1
ATOM 1516 N N . SER B 1 27 ? -14.062 21.703 7.547 1 97.88 27 SER B N 1
ATOM 1517 C CA . SER B 1 27 ? -12.742 22.047 7.043 1 97.88 27 SER B CA 1
ATOM 1518 C C . SER B 1 27 ? -11.773 20.875 7.152 1 97.88 27 SER B C 1
ATOM 1520 O O . SER B 1 27 ? -11.859 20.078 8.094 1 97.88 27 SER B O 1
ATOM 1522 N N . VAL B 1 28 ? -10.938 20.828 6.195 1 98.06 28 VAL B N 1
ATOM 1523 C CA . VAL B 1 28 ? -9.938 19.766 6.172 1 98.06 28 VAL B CA 1
ATOM 1524 C C . VAL B 1 28 ? -8.562 20.328 6.5 1 98.06 28 VAL B C 1
ATOM 1526 O O . VAL B 1 28 ? -8.211 21.422 6.047 1 98.06 28 VAL B O 1
ATOM 1529 N N . LEU B 1 29 ? -7.781 19.609 7.277 1 97.31 29 LEU B N 1
ATOM 1530 C CA . LEU B 1 29 ? -6.473 20.062 7.734 1 97.31 29 LEU B CA 1
ATOM 1531 C C . LEU B 1 29 ? -5.391 19.719 6.711 1 97.31 29 LEU B C 1
ATOM 1533 O O . LEU B 1 29 ? -5.305 18.594 6.246 1 97.31 29 LEU B O 1
ATOM 1537 N N . PHE B 1 30 ? -4.613 20.672 6.309 1 96.19 30 PHE B N 1
ATOM 1538 C CA . PHE B 1 30 ? -3.439 20.516 5.457 1 96.19 30 PHE B CA 1
ATOM 1539 C C . PHE B 1 30 ? -2.215 21.156 6.105 1 96.19 30 PHE B C 1
ATOM 1541 O O . PHE B 1 30 ? -2.338 21.906 7.078 1 96.19 30 PHE B O 1
ATOM 1548 N N . VAL B 1 31 ? -1.12 20.766 5.547 1 93.44 31 VAL B N 1
ATOM 1549 C CA . VAL B 1 31 ? 0.162 21.297 5.988 1 93.44 31 VAL B CA 1
ATOM 1550 C C . VAL B 1 31 ? 0.798 22.109 4.855 1 93.44 31 VAL B C 1
ATOM 1552 O O . VAL B 1 31 ? 0.632 21.781 3.682 1 93.44 31 VAL B O 1
ATOM 1555 N N . ARG B 1 32 ? 1.412 23.141 5.195 1 88.56 32 ARG B N 1
ATOM 1556 C CA . ARG B 1 32 ? 2.213 23.906 4.238 1 88.56 32 ARG B CA 1
ATOM 1557 C C . ARG B 1 32 ? 3.6 24.203 4.801 1 88.56 32 ARG B C 1
ATOM 1559 O O . ARG B 1 32 ? 3.732 24.578 5.969 1 88.56 32 ARG B O 1
ATOM 1566 N N . ASN B 1 33 ? 4.512 23.891 3.984 1 77.19 33 ASN B N 1
ATOM 1567 C CA . ASN B 1 33 ? 5.867 24.281 4.359 1 77.19 33 ASN B CA 1
ATOM 1568 C C . ASN B 1 33 ? 6.195 25.703 3.893 1 77.19 33 ASN B C 1
ATOM 1570 O O . ASN B 1 33 ? 5.758 26.125 2.818 1 77.19 33 ASN B O 1
ATOM 1574 N N . THR B 1 34 ? 6.844 26.5 4.73 1 69.31 34 THR B N 1
ATOM 1575 C CA . THR B 1 34 ? 7.145 27.891 4.461 1 69.31 34 THR B CA 1
ATOM 1576 C C . THR B 1 34 ? 7.918 28.047 3.152 1 69.31 34 THR B C 1
ATOM 1578 O O . THR B 1 34 ? 7.977 29.125 2.578 1 69.31 34 THR B O 1
ATOM 1581 N N . ARG B 1 35 ? 8.469 26.984 2.695 1 71.06 35 ARG B N 1
ATOM 1582 C CA . ARG B 1 35 ? 9.242 27.031 1.457 1 71.06 35 ARG B CA 1
ATOM 1583 C C . ARG B 1 35 ? 8.375 26.641 0.261 1 71.06 35 ARG B C 1
ATOM 1585 O O . ARG B 1 35 ? 8.625 27.078 -0.861 1 71.06 35 ARG B O 1
ATOM 1592 N N . ASP B 1 36 ? 7.352 25.812 0.576 1 68 36 ASP B N 1
ATOM 1593 C CA . ASP B 1 36 ? 6.547 25.25 -0.505 1 68 36 ASP B CA 1
ATOM 1594 C C . ASP B 1 36 ? 5.348 26.141 -0.813 1 68 36 ASP B C 1
ATOM 1596 O O . ASP B 1 36 ? 4.855 26.859 0.064 1 68 36 ASP B O 1
ATOM 1600 N N . LYS B 1 37 ? 4.949 26.109 -2.059 1 79.75 37 LYS B N 1
ATOM 1601 C CA . LYS B 1 37 ? 3.82 26.938 -2.496 1 79.75 37 LYS B CA 1
ATOM 1602 C C . LYS B 1 37 ? 2.531 26.125 -2.533 1 79.75 37 LYS B C 1
ATOM 1604 O O . LYS B 1 37 ? 1.537 26.547 -3.125 1 79.75 37 LYS B O 1
ATOM 1609 N N . TYR B 1 38 ? 2.602 24.906 -1.999 1 90.25 38 TYR B N 1
ATOM 1610 C CA . TYR B 1 38 ? 1.407 24.062 -2.051 1 90.25 38 TYR B CA 1
ATOM 1611 C C . TYR B 1 38 ? 1.136 23.422 -0.7 1 90.25 38 TYR B C 1
ATOM 1613 O O . TYR B 1 38 ? 2.021 23.359 0.157 1 90.25 38 TYR B O 1
ATOM 1621 N N . PHE B 1 39 ? -0.068 23.031 -0.562 1 93.25 39 PHE B N 1
ATOM 1622 C CA . PHE B 1 39 ? -0.494 22.312 0.634 1 93.25 39 PHE B CA 1
ATOM 1623 C C . PHE B 1 39 ? -0.373 20.797 0.432 1 93.25 39 PHE B C 1
ATOM 1625 O O . PHE B 1 39 ? -0.498 20.312 -0.69 1 93.25 39 PHE B O 1
ATOM 1632 N N . TYR B 1 40 ? -0.11 20.156 1.495 1 93.5 40 TYR B N 1
ATOM 1633 C CA . TYR B 1 40 ? -0.079 18.703 1.425 1 93.5 40 TYR B CA 1
ATOM 1634 C C . TYR B 1 40 ? -0.717 18.078 2.662 1 93.5 40 TYR B C 1
ATOM 1636 O O . TYR B 1 40 ? -0.928 18.766 3.668 1 93.5 40 TYR B O 1
ATOM 1644 N N . SER B 1 41 ? -1.087 16.859 2.568 1 95.5 41 SER B N 1
ATOM 1645 C CA . SER B 1 41 ? -1.825 16.188 3.633 1 95.5 41 SER B CA 1
ATOM 1646 C C . SER B 1 41 ? -0.922 15.891 4.824 1 95.5 41 SER B C 1
ATOM 1648 O O . SER B 1 41 ? 0.285 15.695 4.66 1 95.5 41 SER B O 1
ATOM 1650 N N . VAL B 1 42 ? -1.506 15.898 6.012 1 96.38 42 VAL B N 1
ATOM 1651 C CA . VAL B 1 42 ? -0.827 15.414 7.211 1 96.38 42 VAL B CA 1
ATOM 1652 C C . VAL B 1 42 ? -0.456 13.945 7.035 1 96.38 42 VAL B C 1
ATOM 1654 O O . VAL B 1 42 ? -1.268 13.141 6.566 1 96.38 42 VAL B O 1
ATOM 1657 N N . GLY B 1 43 ? 0.668 13.57 7.41 1 97.25 43 GLY B N 1
ATOM 1658 C CA . GLY B 1 43 ? 1.127 12.195 7.266 1 97.25 43 GLY B CA 1
ATOM 1659 C C . GLY B 1 43 ? 2.635 12.078 7.129 1 97.25 43 GLY B C 1
ATOM 1660 O O . GLY B 1 43 ? 3.355 13.062 7.312 1 97.25 43 GLY B O 1
ATOM 1661 N N . GLY B 1 44 ? 3.098 10.898 6.859 1 97.19 44 GLY B N 1
ATOM 1662 C CA . GLY B 1 44 ? 4.523 10.648 6.738 1 97.19 44 GLY B CA 1
ATOM 1663 C C . GLY B 1 44 ? 4.848 9.195 6.438 1 97.19 44 GLY B C 1
ATOM 1664 O O . GLY B 1 44 ? 3.951 8.398 6.152 1 97.19 44 GLY B O 1
ATOM 1665 N N . GLY B 1 45 ? 6.102 8.953 6.43 1 98 45 GLY B N 1
ATOM 1666 C CA . GLY B 1 45 ? 6.543 7.602 6.125 1 98 45 GLY B CA 1
ATOM 1667 C C . GLY B 1 45 ? 6.16 6.594 7.191 1 98 45 GLY B C 1
ATOM 1668 O O . GLY B 1 45 ? 6.211 6.898 8.391 1 98 45 GLY B O 1
ATOM 1669 N N . VAL B 1 46 ? 5.77 5.395 6.73 1 98.75 46 VAL B N 1
ATOM 1670 C CA . VAL B 1 46 ? 5.574 4.273 7.641 1 98.75 46 VAL B CA 1
ATOM 1671 C C . VAL B 1 46 ? 6.93 3.701 8.055 1 98.75 46 VAL B C 1
ATOM 1673 O O . VAL B 1 46 ? 7.809 3.5 7.211 1 98.75 46 VAL B O 1
ATOM 1676 N N . HIS B 1 47 ? 7.109 3.504 9.375 1 98.31 47 HIS B N 1
ATOM 1677 C CA . HIS B 1 47 ? 8.359 2.916 9.852 1 98.31 47 HIS B CA 1
ATOM 1678 C C . HIS B 1 47 ? 8.352 1.399 9.68 1 98.31 47 HIS B C 1
ATOM 1680 O O . HIS B 1 47 ? 7.297 0.766 9.758 1 98.31 47 HIS B O 1
ATOM 1686 N N . MET B 1 48 ? 9.539 0.889 9.477 1 97.81 48 MET B N 1
ATOM 1687 C CA . MET B 1 48 ? 9.688 -0.563 9.438 1 97.81 48 MET B CA 1
ATOM 1688 C C . MET B 1 48 ? 9.078 -1.198 10.688 1 97.81 48 MET B C 1
ATOM 1690 O O . MET B 1 48 ? 9.359 -0.77 11.805 1 97.81 48 MET B O 1
ATOM 1694 N N . GLY B 1 49 ? 8.156 -2.217 10.406 1 97.19 49 GLY B N 1
ATOM 1695 C CA . GLY B 1 49 ? 7.559 -2.945 11.516 1 97.19 49 GLY B CA 1
ATOM 1696 C C . GLY B 1 49 ? 6.336 -2.256 12.094 1 97.19 49 GLY B C 1
ATOM 1697 O O . GLY B 1 49 ? 5.688 -2.787 12.992 1 97.19 49 GLY B O 1
ATOM 1698 N N . GLU B 1 50 ? 5.992 -1.135 11.531 1 97.62 50 GLU B N 1
ATOM 1699 C CA . GLU B 1 50 ? 4.852 -0.337 11.969 1 97.62 50 GLU B CA 1
ATOM 1700 C C . GLU B 1 50 ? 3.66 -0.517 11.023 1 97.62 50 GLU B C 1
ATOM 1702 O O . GLU B 1 50 ? 3.824 -0.532 9.805 1 97.62 50 GLU B O 1
ATOM 1707 N N . THR B 1 51 ? 2.473 -0.703 11.633 1 98.75 51 THR B N 1
ATOM 1708 C CA . THR B 1 51 ? 1.304 -0.683 10.758 1 98.75 51 THR B CA 1
ATOM 1709 C C . THR B 1 51 ? 1.051 0.725 10.227 1 98.75 51 THR B C 1
ATOM 1711 O O . THR B 1 51 ? 1.455 1.711 10.844 1 98.75 51 THR B O 1
ATOM 1714 N N . ALA B 1 52 ? 0.379 0.844 9.133 1 98.88 52 ALA B N 1
ATOM 1715 C CA . ALA B 1 52 ? 0.026 2.148 8.578 1 98.88 52 ALA B CA 1
ATOM 1716 C C . ALA B 1 52 ? -0.869 2.928 9.539 1 98.88 52 ALA B C 1
ATOM 1718 O O . ALA B 1 52 ? -0.759 4.152 9.648 1 98.88 52 ALA B O 1
ATOM 1719 N N . GLU B 1 53 ? -1.77 2.225 10.18 1 98.88 53 GLU B N 1
ATOM 1720 C CA . GLU B 1 53 ? -2.652 2.879 11.141 1 98.88 53 GLU B CA 1
ATOM 1721 C C . GLU B 1 53 ? -1.859 3.482 12.297 1 98.88 53 GLU B C 1
ATOM 1723 O O . GLU B 1 53 ? -2.107 4.621 12.695 1 98.88 53 GLU B O 1
ATOM 1728 N N . ASP B 1 54 ? -0.884 2.715 12.812 1 98.69 54 ASP B N 1
ATOM 1729 C CA . ASP B 1 54 ? -0.031 3.254 13.867 1 98.69 54 ASP B CA 1
ATOM 1730 C C . ASP B 1 54 ? 0.794 4.434 13.359 1 98.69 54 ASP B C 1
ATOM 1732 O O . ASP B 1 54 ? 0.98 5.422 14.07 1 98.69 54 ASP B O 1
ATOM 1736 N N . ALA B 1 55 ? 1.284 4.309 12.188 1 98.81 55 ALA B N 1
ATOM 1737 C CA . ALA B 1 55 ? 2.092 5.367 11.586 1 98.81 55 ALA B CA 1
ATOM 1738 C C . ALA B 1 55 ? 1.302 6.668 11.484 1 98.81 55 ALA B C 1
ATOM 1740 O O . ALA B 1 55 ? 1.811 7.738 11.828 1 98.81 55 ALA B O 1
ATOM 1741 N N . VAL B 1 56 ? 0.032 6.57 11.055 1 98.81 56 VAL B N 1
ATOM 1742 C CA . VAL B 1 56 ? -0.735 7.793 10.852 1 98.81 56 VAL B CA 1
ATOM 1743 C C . VAL B 1 56 ? -1.026 8.453 12.195 1 98.81 56 VAL B C 1
ATOM 1745 O O . VAL B 1 56 ? -0.997 9.68 12.312 1 98.81 56 VAL B O 1
ATOM 1748 N N . LYS B 1 57 ? -1.312 7.656 13.156 1 98.69 57 LYS B N 1
ATOM 1749 C CA . LYS B 1 57 ? -1.527 8.211 14.492 1 98.69 57 LYS B CA 1
ATOM 1750 C C . LYS B 1 57 ? -0.273 8.914 15 1 98.69 57 LYS B C 1
ATOM 1752 O O . LYS B 1 57 ? -0.351 10.023 15.547 1 98.69 57 LYS B O 1
ATOM 1757 N N . ARG B 1 58 ? 0.884 8.273 14.844 1 98 58 ARG B N 1
ATOM 1758 C CA . ARG B 1 58 ? 2.152 8.859 15.258 1 98 58 ARG B CA 1
ATOM 1759 C C . ARG B 1 58 ? 2.422 10.164 14.508 1 98 58 ARG B C 1
ATOM 1761 O O . ARG B 1 58 ? 2.723 11.188 15.125 1 98 58 ARG B O 1
ATOM 1768 N N . GLU B 1 59 ? 2.266 10.133 13.188 1 97.12 59 GLU B N 1
ATOM 1769 C CA . GLU B 1 59 ? 2.545 11.289 12.352 1 97.12 59 GLU B CA 1
ATOM 1770 C C . GLU B 1 59 ? 1.613 12.453 12.68 1 97.12 59 GLU B C 1
ATOM 1772 O O . GLU B 1 59 ? 2.037 13.609 12.703 1 97.12 59 GLU B O 1
ATOM 1777 N N . VAL B 1 60 ? 0.348 12.156 12.914 1 97.5 60 VAL B N 1
ATOM 1778 C CA . VAL B 1 60 ? -0.617 13.188 13.273 1 97.5 60 VAL B CA 1
ATOM 1779 C C . VAL B 1 60 ? -0.202 13.852 14.578 1 97.5 60 VAL B C 1
ATOM 1781 O O . VAL B 1 60 ? -0.178 15.078 14.688 1 97.5 60 VAL B O 1
ATOM 1784 N N . PHE B 1 61 ? 0.141 13.016 15.508 1 97.12 61 PHE B N 1
ATOM 1785 C CA . PHE B 1 61 ? 0.56 13.555 16.797 1 97.12 61 PHE B CA 1
ATOM 1786 C C . PHE B 1 61 ? 1.821 14.398 16.641 1 97.12 61 PHE B C 1
ATOM 1788 O O . PHE B 1 61 ? 1.903 15.5 17.172 1 97.12 61 PHE B O 1
ATOM 1795 N N . GLU B 1 62 ? 2.785 13.906 16 1 94.94 62 GLU B N 1
ATOM 1796 C CA . GLU B 1 62 ? 4.047 14.609 15.805 1 94.94 62 GLU B CA 1
ATOM 1797 C C . GLU B 1 62 ? 3.826 15.961 15.133 1 94.94 62 GLU B C 1
ATOM 1799 O O . GLU B 1 62 ? 4.441 16.969 15.523 1 94.94 62 GLU B O 1
ATOM 1804 N N . GLU B 1 63 ? 2.934 16 14.156 1 94 63 GLU B N 1
ATOM 1805 C CA . GLU B 1 63 ? 2.77 17.219 13.352 1 94 63 GLU B CA 1
ATOM 1806 C C . GLU B 1 63 ? 1.785 18.188 14.008 1 94 63 GLU B C 1
ATOM 1808 O O . GLU B 1 63 ? 1.944 19.406 13.906 1 94 63 GLU B O 1
ATOM 1813 N N . THR B 1 64 ? 0.73 17.688 14.703 1 95.06 64 THR B N 1
ATOM 1814 C CA . THR B 1 64 ? -0.351 18.547 15.164 1 95.06 64 THR B CA 1
ATOM 1815 C C . THR B 1 64 ? -0.296 18.719 16.688 1 95.06 64 THR B C 1
ATOM 1817 O O . THR B 1 64 ? -0.936 19.609 17.234 1 95.06 64 THR B O 1
ATOM 1820 N N . GLY B 1 65 ? 0.404 17.828 17.344 1 95.44 65 GLY B N 1
ATOM 1821 C CA . GLY B 1 65 ? 0.438 17.797 18.797 1 95.44 65 GLY B CA 1
ATOM 1822 C C . GLY B 1 65 ? -0.833 17.25 19.406 1 95.44 65 GLY B C 1
ATOM 1823 O O . GLY B 1 65 ? -1.044 17.375 20.609 1 95.44 65 GLY B O 1
ATOM 1824 N N . VAL B 1 66 ? -1.697 16.719 18.594 1 96.25 66 VAL B N 1
ATOM 1825 C CA . VAL B 1 66 ? -2.994 16.234 19.047 1 96.25 66 VAL B CA 1
ATOM 1826 C C . VAL B 1 66 ? -3.135 14.75 18.75 1 96.25 66 VAL B C 1
ATOM 1828 O O . VAL B 1 66 ? -2.768 14.305 17.656 1 96.25 66 VAL B O 1
ATOM 1831 N N . VAL B 1 67 ? -3.674 14.055 19.719 1 96.88 67 VAL B N 1
ATOM 1832 C CA . VAL B 1 67 ? -3.957 12.633 19.5 1 96.88 67 VAL B CA 1
ATOM 1833 C C . VAL B 1 67 ? -5.324 12.469 18.844 1 96.88 67 VAL B C 1
ATOM 1835 O O . VAL B 1 67 ? -6.344 12.891 19.406 1 96.88 67 VAL B O 1
ATOM 1838 N N . TYR B 1 68 ? -5.402 11.953 17.719 1 98.06 68 TYR B N 1
ATOM 1839 C CA . TYR B 1 68 ? -6.633 11.633 17 1 98.06 68 TYR B CA 1
ATOM 1840 C C . TYR B 1 68 ? -6.859 10.125 16.953 1 98.06 68 TYR B C 1
ATOM 1842 O O . TYR B 1 68 ? -5.902 9.344 16.969 1 98.06 68 TYR B O 1
ATOM 1850 N N . GLU B 1 69 ? -8.07 9.75 16.906 1 98.56 69 GLU B N 1
ATOM 1851 C CA . GLU B 1 69 ? -8.43 8.359 16.625 1 98.56 69 GLU B CA 1
ATOM 1852 C C . GLU B 1 69 ? -8.734 8.156 15.148 1 98.56 69 GLU B C 1
ATOM 1854 O O . GLU B 1 69 ? -9.203 9.07 14.469 1 98.56 69 GLU B O 1
ATOM 1859 N N . VAL B 1 70 ? -8.477 6.945 14.68 1 98.81 70 VAL B N 1
ATOM 1860 C CA . VAL B 1 70 ? -8.766 6.605 13.297 1 98.81 70 VAL B CA 1
ATOM 1861 C C . VAL B 1 70 ? -10.234 6.211 13.148 1 98.81 70 VAL B C 1
ATOM 1863 O O . VAL B 1 70 ? -10.758 5.441 13.961 1 98.81 70 VAL B O 1
ATOM 1866 N N . ASP B 1 71 ? -10.93 6.812 12.203 1 98.69 71 ASP B N 1
ATOM 1867 C CA . ASP B 1 71 ? -12.266 6.352 11.844 1 98.69 71 ASP B CA 1
ATOM 1868 C C . ASP B 1 71 ? -12.203 5.148 10.914 1 98.69 71 ASP B C 1
ATOM 1870 O O . ASP B 1 71 ? -12.719 4.074 11.234 1 98.69 71 ASP B O 1
ATOM 1874 N N . ARG B 1 72 ? -11.516 5.34 9.781 1 98.56 72 ARG B N 1
ATOM 1875 C CA . ARG B 1 72 ? -11.43 4.254 8.812 1 98.56 72 ARG B CA 1
ATOM 1876 C C . ARG B 1 72 ? -10.375 4.559 7.746 1 98.56 72 ARG B C 1
ATOM 1878 O O . ARG B 1 72 ? -10.031 5.723 7.52 1 98.56 72 ARG B O 1
ATOM 1885 N N . LEU B 1 73 ? -9.852 3.504 7.109 1 98.81 73 LEU B N 1
ATOM 1886 C CA . LEU B 1 73 ? -9.094 3.643 5.871 1 98.81 73 LEU B CA 1
ATOM 1887 C C . LEU B 1 73 ? -10.016 3.979 4.703 1 98.81 73 LEU B C 1
ATOM 1889 O O . LEU B 1 73 ? -11.008 3.289 4.473 1 98.81 73 LEU B O 1
ATOM 1893 N N . ALA B 1 74 ? -9.688 5.047 3.959 1 98.62 74 ALA B N 1
ATOM 1894 C CA . ALA B 1 74 ? -10.617 5.5 2.928 1 98.62 74 ALA B CA 1
ATOM 1895 C C . ALA B 1 74 ? -10.016 5.34 1.535 1 98.62 74 ALA B C 1
ATOM 1897 O O . ALA B 1 74 ? -10.734 5.102 0.563 1 98.62 74 ALA B O 1
ATOM 1898 N N . PHE B 1 75 ? -8.75 5.539 1.43 1 98.62 75 PHE B N 1
ATOM 1899 C CA . PHE B 1 75 ? -8.133 5.52 0.105 1 98.62 75 PHE B CA 1
ATOM 1900 C C . PHE B 1 75 ? -6.809 4.77 0.132 1 98.62 75 PHE B C 1
ATOM 1902 O O . PHE B 1 75 ? -6.051 4.875 1.096 1 98.62 75 PHE B O 1
ATOM 1909 N N . ILE B 1 76 ? -6.547 4.008 -0.843 1 98.88 76 ILE B N 1
ATOM 1910 C CA . ILE B 1 76 ? -5.215 3.59 -1.271 1 98.88 76 ILE B CA 1
ATOM 1911 C C . ILE B 1 76 ? -4.773 4.422 -2.473 1 98.88 76 ILE B C 1
ATOM 1913 O O . ILE B 1 76 ? -5.496 4.516 -3.469 1 98.88 76 ILE B O 1
ATOM 1917 N N . HIS B 1 77 ? -3.615 5.012 -2.373 1 98.75 77 HIS B N 1
ATOM 1918 C CA . HIS B 1 77 ? -3.199 5.957 -3.4 1 98.75 77 HIS B CA 1
ATOM 1919 C C . HIS B 1 77 ? -1.819 5.605 -3.947 1 98.75 77 HIS B C 1
ATOM 1921 O O . HIS B 1 77 ? -0.837 5.586 -3.201 1 98.75 77 HIS B O 1
ATOM 1927 N N . GLU B 1 78 ? -1.785 5.191 -5.207 1 98.81 78 GLU B N 1
ATOM 1928 C CA . GLU B 1 78 ? -0.514 5.156 -5.922 1 98.81 78 GLU B CA 1
ATOM 1929 C C . GLU B 1 78 ? -0.219 6.5 -6.586 1 98.81 78 GLU B C 1
ATOM 1931 O O . GLU B 1 78 ? -0.961 6.938 -7.465 1 98.81 78 GLU B O 1
ATOM 1936 N N . ASN B 1 79 ? 0.886 7.066 -6.176 1 98.44 79 ASN B N 1
ATOM 1937 C CA . ASN B 1 79 ? 1.227 8.398 -6.672 1 98.44 79 ASN B CA 1
ATOM 1938 C C . ASN B 1 79 ? 2.578 8.398 -7.379 1 98.44 79 ASN B C 1
ATOM 1940 O O . ASN B 1 79 ? 3.564 7.887 -6.848 1 98.44 79 ASN B O 1
ATOM 1944 N N . PHE B 1 80 ? 2.562 8.891 -8.609 1 98.31 80 PHE B N 1
ATOM 1945 C CA . PHE B 1 80 ? 3.771 9.07 -9.406 1 98.31 80 PHE B CA 1
ATOM 1946 C C . PHE B 1 80 ? 4 10.547 -9.711 1 98.31 80 PHE B C 1
ATOM 1948 O O . PHE B 1 80 ? 3.102 11.227 -10.211 1 98.31 80 PHE B O 1
ATOM 1955 N N . PHE B 1 81 ? 5.152 11.07 -9.398 1 97.19 81 PHE B N 1
ATOM 1956 C CA . PHE B 1 81 ? 5.387 12.492 -9.617 1 97.19 81 PHE B CA 1
ATOM 1957 C C . PHE B 1 81 ? 6.879 12.781 -9.727 1 97.19 81 PHE B C 1
ATOM 1959 O O . PHE B 1 81 ? 7.707 11.984 -9.289 1 97.19 81 PHE B O 1
ATOM 1966 N N . ASP B 1 82 ? 7.184 13.898 -10.336 1 96 82 ASP B N 1
ATOM 1967 C CA . ASP B 1 82 ? 8.562 14.383 -10.344 1 96 82 ASP B CA 1
ATOM 1968 C C . ASP B 1 82 ? 8.891 15.125 -9.047 1 96 82 ASP B C 1
ATOM 1970 O O . ASP B 1 82 ? 8.133 16 -8.617 1 96 82 ASP B O 1
ATOM 1974 N N . GLY B 1 83 ? 9.977 14.695 -8.492 1 93.69 83 GLY B N 1
ATOM 1975 C CA . GLY B 1 83 ? 10.367 15.297 -7.223 1 93.69 83 GLY B CA 1
ATOM 1976 C C . GLY B 1 83 ? 10.617 16.781 -7.324 1 93.69 83 GLY B C 1
ATOM 1977 O O . GLY B 1 83 ? 10.945 17.297 -8.398 1 93.69 83 GLY B O 1
ATOM 1978 N N . ASP B 1 84 ? 10.461 17.453 -6.18 1 88.12 84 ASP B N 1
ATOM 1979 C CA . ASP B 1 84 ? 10.789 18.875 -6.02 1 88.12 84 ASP B CA 1
ATOM 1980 C C . ASP B 1 84 ? 11.57 19.109 -4.73 1 88.12 84 ASP B C 1
ATOM 1982 O O . ASP B 1 84 ? 11.781 18.188 -3.947 1 88.12 84 ASP B O 1
ATOM 1986 N N . GLY B 1 85 ? 12.133 20.328 -4.668 1 83.88 85 GLY B N 1
ATOM 1987 C CA . GLY B 1 85 ? 12.875 20.625 -3.457 1 83.88 85 GLY B CA 1
ATOM 1988 C C . GLY B 1 85 ? 14.016 19.656 -3.201 1 83.88 85 GLY B C 1
ATOM 1989 O O . GLY B 1 85 ? 14.859 19.438 -4.066 1 83.88 85 GLY B O 1
ATOM 1990 N N . SER B 1 86 ? 13.867 18.969 -1.987 1 84 86 SER B N 1
ATOM 1991 C CA . SER B 1 86 ? 14.914 18.031 -1.602 1 84 86 SER B CA 1
ATOM 1992 C C . SER B 1 86 ? 14.93 16.812 -2.521 1 84 86 SER B C 1
ATOM 1994 O O . SER B 1 86 ? 15.906 16.078 -2.555 1 84 86 SER B O 1
ATOM 1996 N N . LEU B 1 87 ? 13.883 16.641 -3.334 1 90.69 87 LEU B N 1
ATOM 1997 C CA . LEU B 1 87 ? 13.781 15.484 -4.223 1 90.69 87 LEU B CA 1
ATOM 1998 C C . LEU B 1 87 ? 13.922 15.906 -5.68 1 90.69 87 LEU B C 1
ATOM 2000 O O . LEU B 1 87 ? 13.531 15.172 -6.59 1 90.69 87 LEU B 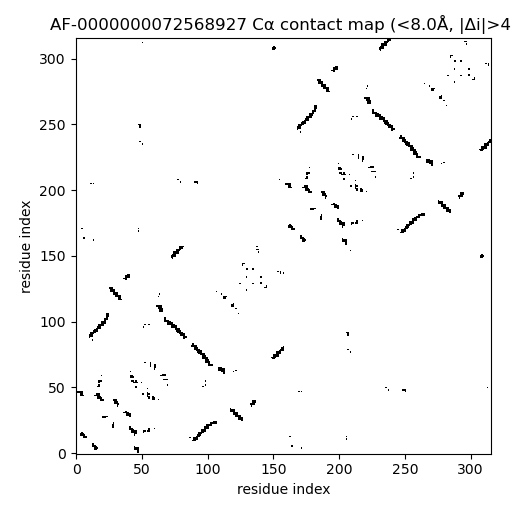O 1
ATOM 2004 N N . ASP B 1 88 ? 14.422 17.094 -5.852 1 91.88 88 ASP B N 1
ATOM 2005 C CA . ASP B 1 88 ? 14.562 17.594 -7.215 1 91.88 88 ASP B CA 1
ATOM 2006 C C . ASP B 1 88 ? 15.352 16.625 -8.086 1 91.88 88 ASP B C 1
ATOM 2008 O O . ASP B 1 88 ? 16.406 16.141 -7.672 1 91.88 88 ASP B O 1
ATOM 2012 N N . GLY B 1 89 ? 14.742 16.344 -9.219 1 94.75 89 GLY B N 1
ATOM 2013 C CA . GLY B 1 89 ? 15.414 15.469 -10.164 1 94.75 89 GLY B CA 1
ATOM 2014 C C . GLY B 1 89 ? 15.07 14 -9.969 1 94.75 89 GLY B C 1
ATOM 2015 O O . GLY B 1 89 ? 15.469 13.156 -10.773 1 94.75 89 GLY B O 1
ATOM 2016 N N . MET B 1 90 ? 14.367 13.734 -8.992 1 96.56 90 MET B N 1
ATOM 2017 C CA . MET B 1 90 ? 14.023 12.344 -8.695 1 96.56 90 MET B CA 1
ATOM 2018 C C . MET B 1 90 ? 12.695 11.969 -9.336 1 96.56 90 MET B C 1
ATOM 2020 O O . MET B 1 90 ? 11.797 12.805 -9.461 1 96.56 90 MET B O 1
ATOM 2024 N N . LYS B 1 91 ? 12.562 10.781 -9.844 1 97.25 91 LYS B N 1
ATOM 2025 C CA . LYS B 1 91 ? 11.281 10.148 -10.156 1 97.25 91 LYS B CA 1
ATOM 2026 C C . LYS B 1 91 ? 10.688 9.477 -8.922 1 97.25 91 LYS B C 1
ATOM 2028 O O . LYS B 1 91 ? 11.234 8.5 -8.414 1 97.25 91 LYS B O 1
ATOM 2033 N N . CYS B 1 92 ? 9.539 9.969 -8.547 1 98.12 92 CYS B N 1
ATOM 2034 C CA . CYS B 1 92 ? 9.016 9.562 -7.246 1 98.12 92 CYS B CA 1
ATOM 2035 C C . CYS B 1 92 ? 7.828 8.625 -7.406 1 98.12 92 CYS B C 1
ATOM 2037 O O . CYS B 1 92 ? 6.965 8.844 -8.258 1 98.12 92 CYS B O 1
ATOM 2039 N N . HIS B 1 93 ? 7.793 7.578 -6.664 1 98.5 93 HIS B N 1
ATOM 2040 C CA . HIS B 1 93 ? 6.746 6.566 -6.551 1 98.5 93 HIS B CA 1
ATOM 2041 C C . HIS B 1 93 ? 6.324 6.371 -5.098 1 98.5 93 HIS B C 1
ATOM 2043 O O . HIS B 1 93 ? 7.137 5.973 -4.262 1 98.5 93 HIS B O 1
ATOM 2049 N N . GLU B 1 94 ? 5.086 6.715 -4.836 1 98.5 94 GLU B N 1
ATOM 2050 C CA . GLU B 1 94 ? 4.578 6.617 -3.469 1 98.5 94 GLU B CA 1
ATOM 2051 C C . GLU B 1 94 ? 3.332 5.738 -3.404 1 98.5 94 GLU B C 1
ATOM 2053 O O . GLU B 1 94 ? 2.449 5.836 -4.262 1 98.5 94 GLU B O 1
ATOM 2058 N N . ILE B 1 95 ? 3.305 4.773 -2.527 1 98.88 95 ILE B N 1
ATOM 2059 C CA . ILE B 1 95 ? 2.074 4.105 -2.121 1 98.88 95 ILE B CA 1
ATOM 2060 C C . ILE B 1 95 ? 1.623 4.637 -0.762 1 98.88 95 ILE B C 1
ATOM 2062 O O . ILE B 1 95 ? 2.377 4.59 0.212 1 98.88 95 ILE B O 1
ATOM 2066 N N . ALA B 1 96 ? 0.433 5.176 -0.729 1 98.88 96 ALA B N 1
ATOM 2067 C CA . ALA B 1 96 ? -0.026 5.84 0.488 1 98.88 96 ALA B CA 1
ATOM 2068 C C . ALA B 1 96 ? -1.394 5.316 0.916 1 98.88 96 ALA B C 1
ATOM 2070 O O . ALA B 1 96 ? -2.268 5.086 0.077 1 98.88 96 ALA B O 1
ATOM 2071 N N . LEU B 1 97 ? -1.577 5.078 2.164 1 98.94 97 LEU B N 1
ATOM 2072 C CA . LEU B 1 97 ? -2.875 4.785 2.76 1 98.94 97 LEU B CA 1
ATOM 2073 C C . LEU B 1 97 ? -3.438 6.012 3.471 1 98.94 97 LEU B C 1
ATOM 2075 O O . LEU B 1 97 ? -2.793 6.566 4.363 1 98.94 97 LEU B O 1
ATOM 2079 N N . TYR B 1 98 ? -4.605 6.457 3.076 1 98.88 98 TYR B N 1
ATOM 2080 C CA . TYR B 1 98 ? -5.25 7.633 3.654 1 98.88 98 TYR B CA 1
ATOM 2081 C C . TYR B 1 98 ? -6.363 7.227 4.613 1 98.88 98 TYR B C 1
ATOM 2083 O O . TYR B 1 98 ? -7.309 6.543 4.219 1 98.88 98 TYR B O 1
ATOM 2091 N N . TYR B 1 99 ? -6.273 7.707 5.805 1 98.88 99 TYR B N 1
ATOM 2092 C CA . TYR B 1 99 ? -7.238 7.414 6.855 1 98.88 99 TYR B CA 1
ATOM 2093 C C . TYR B 1 99 ? -8.086 8.641 7.172 1 98.88 99 TYR B C 1
ATOM 2095 O O . TYR B 1 99 ? -7.559 9.742 7.344 1 98.88 99 TYR B O 1
ATOM 2103 N N . ILE B 1 100 ? -9.344 8.438 7.203 1 98.69 100 ILE B N 1
ATOM 2104 C CA . ILE B 1 100 ? -10.211 9.445 7.801 1 98.69 100 ILE B CA 1
ATOM 2105 C C . ILE B 1 100 ? -10.102 9.375 9.32 1 98.69 100 ILE B C 1
ATOM 2107 O O . ILE B 1 100 ? -10.195 8.297 9.914 1 98.69 100 ILE B O 1
ATOM 2111 N N . MET B 1 101 ? -9.82 10.516 9.93 1 98.69 101 MET B N 1
ATOM 2112 C CA . MET B 1 101 ? -9.727 10.578 11.383 1 98.69 101 MET B CA 1
ATOM 2113 C C . MET B 1 101 ? -11.07 10.945 12 1 98.69 101 MET B C 1
ATOM 2115 O O . MET B 1 101 ? -11.875 11.641 11.375 1 98.69 101 MET B O 1
ATOM 2119 N N . LYS B 1 102 ? -11.266 10.461 13.188 1 98.62 102 LYS B N 1
ATOM 2120 C CA . LYS B 1 102 ? -12.484 10.844 13.898 1 98.62 102 LYS B CA 1
ATOM 2121 C C . LYS B 1 102 ? -12.438 12.312 14.32 1 98.62 102 LYS B C 1
ATOM 2123 O O . LYS B 1 102 ? -11.477 12.742 14.969 1 98.62 102 LYS B O 1
ATOM 2128 N N . PRO B 1 103 ? -13.453 13.039 14 1 98.06 103 PRO B N 1
ATOM 2129 C CA . PRO B 1 103 ? -13.461 14.43 14.453 1 98.06 103 PRO B CA 1
ATOM 2130 C C . PRO B 1 103 ? -13.477 14.555 15.969 1 98.06 103 PRO B C 1
ATOM 2132 O O . PRO B 1 103 ? -14.023 13.695 16.656 1 98.06 103 PRO B O 1
ATOM 2135 N N . ARG B 1 104 ? -12.93 15.617 16.422 1 97.81 104 ARG B N 1
ATOM 2136 C CA . ARG B 1 104 ? -12.883 15.898 17.859 1 97.81 104 ARG B CA 1
ATOM 2137 C C . ARG B 1 104 ? -13.883 17 18.219 1 97.81 104 ARG B C 1
ATOM 2139 O O . ARG B 1 104 ? -1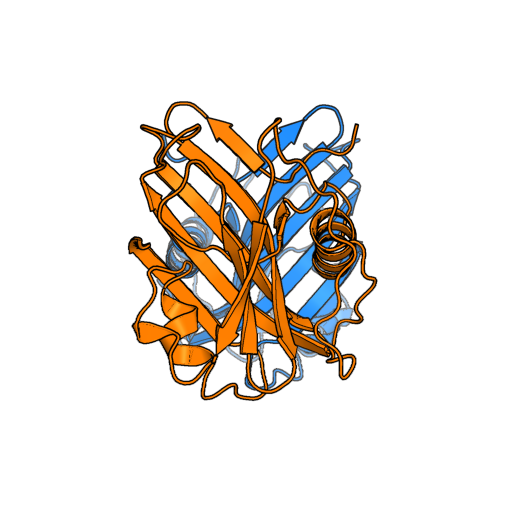4.148 17.234 19.406 1 97.81 104 ARG B O 1
ATOM 2146 N N . GLY B 1 105 ? -14.383 17.641 17.25 1 97.56 105 GLY B N 1
ATOM 2147 C CA . GLY B 1 105 ? -15.297 18.75 17.5 1 97.56 105 GLY B CA 1
ATOM 2148 C C . GLY B 1 105 ? -14.586 20.078 17.734 1 97.56 105 GLY B C 1
ATOM 2149 O O . GLY B 1 105 ? -15.188 21.016 18.25 1 97.56 105 GLY B O 1
ATOM 2150 N N . THR B 1 106 ? -13.25 20.109 17.484 1 97.31 106 THR B N 1
ATOM 2151 C CA . THR B 1 106 ? -12.453 21.328 17.656 1 97.31 106 THR B CA 1
ATOM 2152 C C . THR B 1 106 ? -11.336 21.391 16.609 1 97.31 106 THR B C 1
ATOM 2154 O O . THR B 1 106 ? -10.828 20.344 16.172 1 97.31 106 THR B O 1
ATOM 2157 N N . GLN B 1 107 ? -10.938 22.547 16.25 1 96.88 107 GLN B N 1
ATOM 2158 C CA . GLN B 1 107 ? -9.836 22.75 15.312 1 96.88 107 GLN B CA 1
ATOM 2159 C C . GLN B 1 107 ? -8.555 23.141 16.047 1 96.88 107 GLN B C 1
ATOM 2161 O O . GLN B 1 107 ? -7.551 23.484 15.414 1 96.88 107 GLN B O 1
ATOM 2166 N N . GLU B 1 108 ? -8.617 23.141 17.359 1 94.75 108 GLU B N 1
ATOM 2167 C CA . GLU B 1 108 ? -7.445 23.5 18.141 1 94.75 108 GLU B CA 1
ATOM 2168 C C . GLU B 1 108 ? -6.348 22.453 18.016 1 94.75 108 GLU B C 1
ATOM 2170 O O . GLU B 1 108 ? -6.609 21.25 18.156 1 94.75 108 GLU B O 1
ATOM 2175 N N . LEU B 1 109 ? -5.223 22.969 17.719 1 94.5 109 LEU B N 1
ATOM 2176 C CA . LEU B 1 109 ? -4.047 22.109 17.609 1 94.5 109 LEU B CA 1
ATOM 2177 C C . LEU B 1 109 ? -2.955 22.562 18.578 1 94.5 109 LEU B C 1
ATOM 2179 O O . LEU B 1 109 ? -3.104 23.578 19.25 1 94.5 109 LEU B O 1
ATOM 2183 N N . ASN B 1 110 ? -2.008 21.781 18.844 1 89.19 110 ASN B N 1
ATOM 2184 C CA . ASN B 1 110 ? -0.828 22.094 19.641 1 89.19 110 ASN B CA 1
ATOM 2185 C C . ASN B 1 110 ? 0.458 21.922 18.844 1 89.19 110 ASN B C 1
ATOM 2187 O O . ASN B 1 110 ? 1.365 21.203 19.266 1 89.19 110 ASN B O 1
ATOM 2191 N N . SER B 1 111 ? 0.312 22.5 17.672 1 77.88 111 SER B N 1
ATOM 2192 C CA . SER B 1 111 ? 1.391 22.266 16.719 1 77.88 111 SER B CA 1
ATOM 2193 C C . SER B 1 111 ? 2.625 23.094 17.062 1 77.88 111 SER B C 1
ATOM 2195 O O . SER B 1 111 ? 2.527 24.297 17.281 1 77.88 111 SER B O 1
ATOM 2197 N N . ASN B 1 112 ? 3.73 22.516 17.484 1 67.19 112 ASN B N 1
ATOM 2198 C CA . ASN B 1 112 ? 5.051 23.125 17.594 1 67.19 112 ASN B CA 1
ATOM 2199 C C . ASN B 1 112 ? 6.051 22.453 16.656 1 67.19 112 ASN B C 1
ATOM 2201 O O . ASN B 1 112 ? 7.25 22.422 16.938 1 67.19 112 ASN B O 1
ATOM 2205 N N . SER B 1 113 ? 5.438 21.953 15.492 1 59.56 113 SER B N 1
ATOM 2206 C CA . SER B 1 113 ? 6.242 21 14.742 1 59.56 113 SER B CA 1
ATOM 2207 C C . SER B 1 113 ? 7.168 21.703 13.758 1 59.56 113 SER B C 1
ATOM 2209 O O . SER B 1 113 ? 6.801 22.719 13.172 1 59.56 113 SER B O 1
ATOM 2211 N N . TYR B 1 114 ? 8.438 21.484 14.008 1 60.72 114 TYR B N 1
ATOM 2212 C CA . TYR B 1 114 ? 9.477 21.844 13.055 1 60.72 114 TYR B CA 1
ATOM 2213 C C . TYR B 1 114 ? 9.898 20.656 12.211 1 60.72 114 TYR B C 1
ATOM 2215 O O . TYR B 1 114 ? 9.969 19.531 12.711 1 60.72 114 TYR B O 1
ATOM 2223 N N . THR B 1 115 ? 9.68 20.594 10.906 1 54.25 115 THR B N 1
ATOM 2224 C CA . THR B 1 115 ? 10.258 19.562 10.047 1 54.25 115 THR B CA 1
ATOM 2225 C C . THR B 1 115 ? 11.516 20.078 9.352 1 54.25 115 THR B C 1
ATOM 2227 O O . THR B 1 115 ? 11.461 21.062 8.617 1 54.25 115 THR B O 1
ATOM 2230 N N . GLN B 1 116 ? 12.641 19.312 9.516 1 54.84 116 GLN B N 1
ATOM 2231 C CA . GLN B 1 116 ? 13.953 19.625 8.969 1 54.84 116 GLN B CA 1
ATOM 2232 C C . GLN B 1 116 ? 14.297 21.109 9.18 1 54.84 116 GLN B C 1
ATOM 2234 O O . GLN B 1 116 ? 14.82 21.766 8.273 1 54.84 116 GLN B O 1
ATOM 2239 N N . GLY B 1 117 ? 13.914 21.609 10.242 1 52.41 117 GLY B N 1
ATOM 2240 C CA . GLY B 1 117 ? 14.289 22.984 10.547 1 52.41 117 GLY B CA 1
ATOM 2241 C C . GLY B 1 117 ? 13.305 24.016 10.008 1 52.41 117 GLY B C 1
ATOM 2242 O O . GLY B 1 117 ? 13.461 25.203 10.234 1 52.41 117 GLY B O 1
ATOM 2243 N N . VAL B 1 118 ? 12.336 23.484 9.25 1 59.84 118 VAL B N 1
ATOM 2244 C CA . VAL B 1 118 ? 11.344 24.391 8.688 1 59.84 118 VAL B CA 1
ATOM 2245 C C . VAL B 1 118 ? 10.031 24.266 9.453 1 59.84 118 VAL B C 1
ATOM 2247 O O . VAL B 1 118 ? 9.562 23.156 9.719 1 59.84 118 VAL B O 1
ATOM 2250 N N . ARG B 1 119 ? 9.633 25.266 9.828 1 68.44 119 ARG B N 1
ATOM 2251 C CA . ARG B 1 119 ? 8.383 25.297 10.586 1 68.44 119 ARG B CA 1
ATOM 2252 C C . ARG B 1 119 ? 7.207 24.844 9.719 1 68.44 119 ARG B C 1
ATOM 2254 O O . ARG B 1 119 ? 7.074 25.281 8.578 1 68.44 119 ARG B O 1
ATOM 2261 N N . GLU B 1 120 ? 6.551 23.844 10.047 1 76.81 120 GLU B N 1
ATOM 2262 C CA . GLU B 1 120 ? 5.324 23.406 9.383 1 76.81 120 GLU B CA 1
ATOM 2263 C C . GLU B 1 120 ? 4.109 24.172 9.922 1 76.81 120 GLU B C 1
ATOM 2265 O O . GLU B 1 120 ? 3.961 24.328 11.133 1 76.81 120 GLU B O 1
ATOM 2270 N N . GLU B 1 121 ? 3.439 24.719 8.984 1 87.62 121 GLU B N 1
ATOM 2271 C CA . GLU B 1 121 ? 2.219 25.438 9.344 1 87.62 121 GLU B CA 1
ATOM 2272 C C . GLU B 1 121 ? 0.979 24.609 9.016 1 87.62 121 GLU B C 1
ATOM 2274 O O . GLU B 1 121 ? 0.865 24.062 7.918 1 87.62 121 GLU B O 1
ATOM 2279 N N . MET B 1 122 ? 0.132 24.562 10.031 1 93.06 122 MET B N 1
ATOM 2280 C CA . MET B 1 122 ? -1.131 23.844 9.867 1 93.06 122 MET B CA 1
ATOM 2281 C C . MET B 1 122 ? -2.227 24.781 9.375 1 93.06 122 MET B C 1
ATOM 2283 O O . MET B 1 122 ? -2.389 25.891 9.891 1 93.06 122 MET B O 1
ATOM 2287 N N . HIS B 1 123 ? -2.967 24.297 8.375 1 93.75 123 HIS B N 1
ATOM 2288 C CA . HIS B 1 123 ? -4.004 25.141 7.777 1 93.75 123 HIS B CA 1
ATOM 2289 C C . HIS B 1 123 ? -5.309 24.359 7.617 1 93.75 123 HIS B C 1
ATOM 2291 O O . HIS B 1 123 ? -5.324 23.281 7.023 1 93.75 123 HIS B O 1
ATOM 2297 N N . TRP B 1 124 ? -6.328 24.953 8.195 1 96.62 124 TRP B N 1
ATOM 2298 C CA . TRP B 1 124 ? -7.668 24.438 7.934 1 96.62 124 TRP B CA 1
ATOM 2299 C C . TRP B 1 124 ? -8.25 25.062 6.668 1 96.62 124 TRP B C 1
ATOM 2301 O O . TRP B 1 124 ? -8.406 26.281 6.578 1 96.62 124 TRP B O 1
ATOM 2311 N N . ILE B 1 125 ? -8.602 24.234 5.695 1 96.69 125 ILE B N 1
ATOM 2312 C CA . ILE B 1 125 ? -9.203 24.703 4.453 1 96.69 125 ILE B CA 1
ATOM 2313 C C . ILE B 1 125 ? -10.664 24.281 4.391 1 96.69 125 ILE B C 1
ATOM 2315 O O . ILE B 1 125 ? -10.984 23.094 4.477 1 96.69 125 ILE B O 1
ATOM 2319 N N . PRO B 1 126 ? -11.578 25.266 4.25 1 97.44 126 PRO B N 1
ATOM 2320 C CA . PRO B 1 126 ? -12.969 24.859 4.047 1 97.44 126 PRO B CA 1
ATOM 2321 C C . PRO B 1 126 ? -13.141 23.938 2.844 1 97.44 126 PRO B C 1
ATOM 2323 O O . PRO B 1 126 ? -12.625 24.219 1.761 1 97.44 126 PRO B O 1
ATOM 2326 N N . ILE B 1 127 ? -13.883 22.859 3.027 1 97 127 ILE B N 1
ATOM 2327 C CA . ILE B 1 127 ? -14.055 21.859 1.982 1 97 127 ILE B CA 1
ATOM 2328 C C . ILE B 1 127 ? -14.68 22.5 0.746 1 97 127 ILE B C 1
ATOM 2330 O O . ILE B 1 127 ? -14.289 22.188 -0.384 1 97 127 ILE B O 1
ATOM 2334 N N . LYS B 1 128 ? -15.578 23.375 0.934 1 95.62 128 LYS B N 1
ATOM 2335 C CA . LYS B 1 128 ? -16.266 24.047 -0.166 1 95.62 128 LYS B CA 1
ATOM 2336 C C . LYS B 1 128 ? -15.297 24.891 -0.992 1 95.62 128 LYS B C 1
ATOM 2338 O O . LYS B 1 128 ? -15.586 25.219 -2.145 1 95.62 128 LYS B O 1
ATOM 2343 N N . ASP B 1 129 ? -14.117 25.25 -0.475 1 95.69 129 ASP B N 1
ATOM 2344 C CA . ASP B 1 129 ? -13.172 26.156 -1.128 1 95.69 129 ASP B CA 1
ATOM 2345 C C . ASP B 1 129 ? -11.898 25.406 -1.521 1 95.69 129 ASP B C 1
ATOM 2347 O O . ASP B 1 129 ? -10.914 26.031 -1.93 1 95.69 129 ASP B O 1
ATOM 2351 N N . ILE B 1 130 ? -11.844 24.125 -1.416 1 95.06 130 ILE B N 1
ATOM 2352 C CA . ILE B 1 130 ? -10.602 23.375 -1.554 1 95.06 130 ILE B CA 1
ATOM 2353 C C . ILE B 1 130 ? -10.031 23.562 -2.957 1 95.06 130 ILE B C 1
ATOM 2355 O O . ILE B 1 130 ? -8.812 23.547 -3.145 1 95.06 130 ILE B O 1
ATOM 2359 N N . ASP B 1 131 ? -10.906 23.766 -3.926 1 93 131 ASP B N 1
ATOM 2360 C CA . ASP B 1 131 ? -10.492 23.906 -5.32 1 93 131 ASP B CA 1
ATOM 2361 C C . ASP B 1 131 ? -9.703 25.188 -5.539 1 93 131 ASP B C 1
ATOM 2363 O O . ASP B 1 131 ? -9.016 25.344 -6.551 1 93 131 ASP B O 1
ATOM 2367 N N . LYS B 1 132 ? -9.766 26.125 -4.645 1 94.5 132 LYS B N 1
ATOM 2368 C CA . LYS B 1 132 ? -9.078 27.406 -4.758 1 94.5 132 LYS B CA 1
ATOM 2369 C C . LYS B 1 132 ? -7.617 27.281 -4.344 1 94.5 132 LYS B C 1
ATOM 2371 O O . LYS B 1 132 ? -6.832 28.219 -4.535 1 94.5 132 LYS B O 1
ATOM 2376 N N . TYR B 1 133 ? -7.266 26.219 -3.84 1 93.62 133 TYR B N 1
ATOM 2377 C CA . TYR B 1 133 ? -5.918 26.016 -3.318 1 93.62 133 TYR B CA 1
ATOM 2378 C C . TYR B 1 133 ? -5.172 24.953 -4.125 1 93.62 133 TYR B C 1
ATOM 2380 O O . TYR B 1 133 ? -5.789 24.062 -4.711 1 93.62 133 TYR B O 1
ATOM 2388 N N . THR B 1 134 ? -3.906 25.109 -4.219 1 93.25 134 THR B N 1
ATOM 2389 C CA . THR B 1 134 ? -3.059 24.047 -4.734 1 93.25 134 THR B CA 1
ATOM 2390 C C . THR B 1 134 ? -2.682 23.078 -3.617 1 93.25 134 THR B C 1
ATOM 2392 O O . THR B 1 134 ? -1.817 23.375 -2.791 1 93.25 134 THR B O 1
ATOM 2395 N N . ALA B 1 135 ? -3.318 21.984 -3.602 1 92.94 135 ALA B N 1
ATOM 2396 C CA . ALA B 1 135 ? -3.131 21 -2.543 1 92.94 135 ALA B CA 1
ATOM 2397 C C . ALA B 1 135 ? -2.914 19.594 -3.125 1 92.94 135 ALA B C 1
ATOM 2399 O O . ALA B 1 135 ? -3.547 19.234 -4.117 1 92.94 135 ALA B O 1
ATOM 2400 N N . TYR B 1 136 ? -1.995 18.906 -2.537 1 93.12 136 TYR B N 1
ATOM 2401 C CA . TYR B 1 136 ? -1.728 17.531 -2.928 1 93.12 136 TYR B CA 1
ATOM 2402 C C . TYR B 1 136 ? -2.045 16.578 -1.788 1 93.12 136 TYR B C 1
ATOM 2404 O O . TYR B 1 136 ? -1.917 16.922 -0.614 1 93.12 136 TYR B O 1
ATOM 2412 N N . PRO B 1 137 ? -2.488 15.328 -2.178 1 94.94 137 PRO B N 1
ATOM 2413 C CA . PRO B 1 137 ? -2.668 14.836 -3.549 1 94.94 137 PRO B CA 1
ATOM 2414 C C . PRO B 1 137 ? -3.885 15.453 -4.238 1 94.94 137 PRO B C 1
ATOM 2416 O O . PRO B 1 137 ? -4.875 15.773 -3.578 1 94.94 137 PRO B O 1
ATOM 2419 N N . SER B 1 138 ? -3.814 15.484 -5.496 1 94.38 138 SER B N 1
ATOM 2420 C CA . SER B 1 138 ? -4.82 16.203 -6.27 1 94.38 138 SER B CA 1
ATOM 2421 C C . SER B 1 138 ? -6.18 15.516 -6.18 1 94.38 138 SER B C 1
ATOM 2423 O O . SER B 1 138 ? -7.219 16.172 -6.27 1 94.38 138 SER B O 1
ATOM 2425 N N . PHE B 1 139 ? -6.227 14.227 -6.027 1 95.88 139 PHE B N 1
ATOM 2426 C CA . PHE B 1 139 ? -7.492 13.5 -6.047 1 95.88 139 PHE B CA 1
ATOM 2427 C C . PHE B 1 139 ? -8.375 13.914 -4.875 1 95.88 139 PHE B C 1
ATOM 2429 O O . PHE B 1 139 ? -9.594 13.742 -4.922 1 95.88 139 PHE B O 1
ATOM 2436 N N . LEU B 1 140 ? -7.789 14.422 -3.764 1 94.56 140 LEU B N 1
ATOM 2437 C CA . LEU B 1 140 ? -8.555 14.773 -2.57 1 94.56 140 LEU B CA 1
ATOM 2438 C C . LEU B 1 140 ? -9.555 15.883 -2.867 1 94.56 140 LEU B C 1
ATOM 2440 O O . LEU B 1 140 ? -10.633 15.93 -2.281 1 94.56 140 LEU B O 1
ATOM 2444 N N . LYS B 1 141 ? -9.18 16.781 -3.736 1 92.69 141 LYS B N 1
ATOM 2445 C CA . LYS B 1 141 ? -10.07 17.875 -4.113 1 92.69 141 LYS B CA 1
ATOM 2446 C C . LYS B 1 141 ? -11.398 17.344 -4.656 1 92.69 141 LYS B C 1
ATOM 2448 O O . LYS B 1 141 ? -12.453 17.922 -4.398 1 92.69 141 LYS B O 1
ATOM 2453 N N . LYS B 1 142 ? -11.305 16.234 -5.328 1 92.56 142 LYS B N 1
ATOM 2454 C CA . LYS B 1 142 ? -12.484 15.672 -5.969 1 92.56 142 LYS B CA 1
ATOM 2455 C C . LYS B 1 142 ? -13.25 14.766 -5.008 1 92.56 142 LYS B C 1
ATOM 2457 O O . LYS B 1 142 ? -14.477 14.68 -5.078 1 92.56 142 LYS B O 1
ATOM 2462 N N . GLU B 1 143 ? -12.547 14.18 -4.121 1 95.38 143 GLU B N 1
ATOM 2463 C CA . GLU B 1 143 ? -13.133 13.094 -3.346 1 95.38 143 GLU B CA 1
ATOM 2464 C C . GLU B 1 143 ? -13.633 13.586 -1.988 1 95.38 143 GLU B C 1
ATOM 2466 O O . GLU B 1 143 ? -14.531 12.984 -1.397 1 95.38 143 GLU B O 1
ATOM 2471 N N . ILE B 1 144 ? -13.086 14.609 -1.475 1 95 144 ILE B N 1
ATOM 2472 C CA . ILE B 1 144 ? -13.242 14.961 -0.067 1 95 144 ILE B CA 1
ATOM 2473 C C . ILE B 1 144 ? -14.672 15.438 0.194 1 95 144 ILE B C 1
ATOM 2475 O O . ILE B 1 144 ? -15.18 15.297 1.307 1 95 144 ILE B O 1
ATOM 2479 N N . GLY B 1 145 ? -15.273 16.016 -0.812 1 91.12 145 GLY B N 1
ATOM 2480 C CA . GLY B 1 145 ? -16.625 16.531 -0.654 1 91.12 145 GLY B CA 1
ATOM 2481 C C . GLY B 1 145 ? -17.688 15.445 -0.677 1 91.12 145 GLY B C 1
ATOM 2482 O O . GLY B 1 145 ? -18.844 15.688 -0.344 1 91.12 145 GLY B O 1
ATOM 2483 N N . ASN B 1 146 ? -17.328 14.266 -1.135 1 91.38 146 ASN B N 1
ATOM 2484 C CA . ASN B 1 146 ? -18.25 13.141 -1.236 1 91.38 146 ASN B CA 1
ATOM 2485 C C . ASN B 1 146 ? -17.578 11.828 -0.841 1 91.38 146 ASN B C 1
ATOM 2487 O O . ASN B 1 146 ? -17.469 10.914 -1.66 1 91.38 146 ASN B O 1
ATOM 2491 N N . LEU B 1 147 ? -17.297 11.742 0.372 1 94.44 147 LEU B N 1
ATOM 2492 C CA . LEU B 1 147 ? -16.641 10.539 0.875 1 94.44 147 LEU B CA 1
ATOM 2493 C C . LEU B 1 147 ? -17.625 9.383 0.98 1 94.44 147 LEU B C 1
ATOM 2495 O O . LEU B 1 147 ? -18.703 9.539 1.563 1 94.44 147 LEU B O 1
ATOM 2499 N N . GLN B 1 148 ? -17.297 8.336 0.363 1 93.88 148 GLN B N 1
ATOM 2500 C CA . GLN B 1 148 ? -18.141 7.148 0.362 1 93.88 148 GLN B CA 1
ATOM 2501 C C . GLN B 1 148 ? -17.578 6.066 1.277 1 93.88 148 GLN B C 1
ATOM 2503 O O . GLN B 1 148 ? -16.375 6.051 1.55 1 93.88 148 GLN B O 1
ATOM 2508 N N . PRO B 1 149 ? -18.547 5.219 1.78 1 95.62 149 PRO B N 1
ATOM 2509 C CA . PRO B 1 149 ? -18.016 4.078 2.537 1 95.62 149 PRO B CA 1
ATOM 2510 C C . PRO B 1 149 ? -17.109 3.178 1.697 1 95.62 149 PRO B C 1
ATOM 2512 O O . PRO B 1 149 ? -17.234 3.141 0.47 1 95.62 149 PRO B O 1
ATOM 2515 N N . GLY B 1 150 ? -16.234 2.477 2.404 1 97.25 150 GLY B N 1
ATOM 2516 C CA . GLY B 1 150 ? -15.352 1.561 1.713 1 97.25 150 GLY B CA 1
ATOM 2517 C C . GLY B 1 150 ? -14.008 2.182 1.365 1 97.25 150 GLY B C 1
ATOM 2518 O O . GLY B 1 150 ? -13.742 3.332 1.719 1 97.25 150 GLY B O 1
ATOM 2519 N N . ILE B 1 151 ? -13.188 1.426 0.757 1 98.62 151 ILE B N 1
ATOM 2520 C CA . ILE B 1 151 ? -11.844 1.855 0.362 1 98.62 151 ILE B CA 1
ATOM 2521 C C . ILE B 1 151 ? -11.797 2.062 -1.149 1 98.62 151 ILE B C 1
ATOM 2523 O O . ILE B 1 151 ? -12.266 1.215 -1.914 1 98.62 151 ILE B O 1
ATOM 2527 N N . LYS B 1 152 ? -11.32 3.186 -1.556 1 98.25 152 LYS B N 1
ATOM 2528 C CA . LYS B 1 152 ? -11.164 3.473 -2.979 1 98.25 152 LYS B CA 1
ATOM 2529 C C . LYS B 1 152 ? -9.688 3.48 -3.375 1 98.25 152 LYS B C 1
ATOM 2531 O O . LYS B 1 152 ? -8.852 4.016 -2.65 1 98.25 152 LYS B O 1
ATOM 2536 N N . HIS B 1 153 ? -9.375 2.816 -4.445 1 98.69 153 HIS B N 1
ATOM 2537 C CA . HIS B 1 153 ? -8.031 2.814 -5.016 1 98.69 153 HIS B CA 1
ATOM 2538 C C . HIS B 1 153 ? -7.871 3.928 -6.043 1 98.69 153 HIS B C 1
ATOM 2540 O O . HIS B 1 153 ? -8.617 3.99 -7.02 1 98.69 153 HIS B O 1
ATOM 2546 N N . VAL B 1 154 ? -6.926 4.797 -5.844 1 98.25 154 VAL B N 1
ATOM 2547 C CA . VAL B 1 154 ? -6.711 5.941 -6.719 1 98.25 154 VAL B CA 1
ATOM 2548 C C . VAL B 1 154 ? -5.273 5.938 -7.238 1 98.25 154 VAL B C 1
ATOM 2550 O O .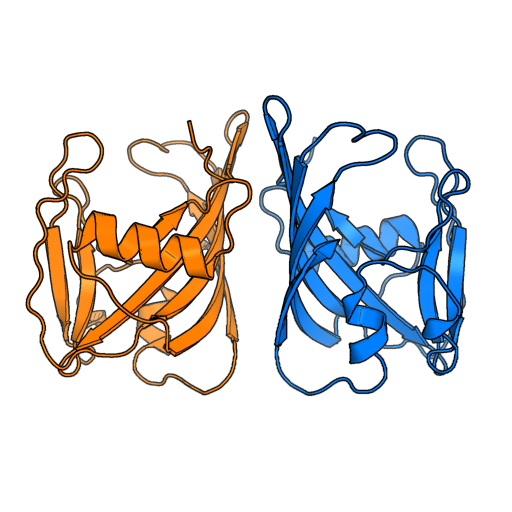 VAL B 1 154 ? -4.336 5.66 -6.484 1 98.25 154 VAL B O 1
ATOM 2553 N N . ILE B 1 155 ? -5.109 6.223 -8.492 1 98.5 155 ILE B N 1
ATOM 2554 C CA . ILE B 1 155 ? -3.795 6.348 -9.109 1 98.5 155 ILE B CA 1
ATOM 2555 C C . ILE B 1 155 ? -3.639 7.746 -9.711 1 98.5 155 ILE B C 1
ATOM 2557 O O . ILE B 1 155 ? -4.504 8.211 -10.453 1 98.5 155 ILE B O 1
ATOM 2561 N N . THR B 1 156 ? -2.582 8.438 -9.359 1 97.94 156 THR B N 1
ATOM 2562 C CA . THR B 1 156 ? -2.35 9.758 -9.914 1 97.94 156 THR B CA 1
ATOM 2563 C C . THR B 1 156 ? -0.923 9.883 -10.445 1 97.94 156 THR B C 1
ATOM 2565 O O . THR B 1 156 ? -0.003 9.258 -9.914 1 97.94 156 THR B O 1
ATOM 2568 N N . HIS B 1 157 ? -0.8 10.625 -11.508 1 95.88 157 HIS B N 1
ATOM 2569 C CA . HIS B 1 157 ? 0.466 11.125 -12.031 1 95.88 157 HIS B CA 1
ATOM 2570 C C . HIS B 1 157 ? 0.558 12.641 -11.891 1 95.88 157 HIS B C 1
ATOM 2572 O O . HIS B 1 157 ? -0.119 13.375 -12.617 1 95.88 157 HIS B O 1
ATOM 2578 N N . GLU B 1 158 ? 1.312 13.086 -10.914 1 88.94 158 GLU B N 1
ATOM 2579 C CA . GLU B 1 158 ? 1.273 14.5 -10.555 1 88.94 158 GLU B CA 1
ATOM 2580 C C . GLU B 1 158 ? 2.627 15.164 -10.781 1 88.94 158 GLU B C 1
ATOM 2582 O O . GLU B 1 158 ? 3.666 14.5 -10.742 1 88.94 158 GLU B O 1
#

InterPro domains:
  IPR000086 NUDIX hydrolase domain [PF00293] (17-132)
  IPR000086 NUDIX hydrolase domain [PS51462] (12-153)
  IPR015797 NUDIX hydrolase-like domain superfamily [SSF55811] (8-140)
  IPR020084 NUDIX hydrolase, conserved site [PS00893] (44-65)

Radius of gyration: 20.57 Å; Cα contacts (8 Å, |Δi|>4): 731; chains: 2; bounding box: 39×56×40 Å